Protein AF-A0AAP0KY18-F1 (afdb_monomer_lite)

Radius of gyration: 31.95 Å; chains: 1; bounding box: 74×39×94 Å

Organism: NCBI:txid152371

InterPro domains:
  IPR006941 Ribonuclease CAF1 [PF04857] (48-224)
  IPR012337 Ribonuclease H-like superfamily [SSF53098] (129-215)
  IPR036397 Ribonuclease H superfamily [G3DSA:3.30.420.10] (100-238)
  IPR051181 CAF1 family poly(A)-specific ribonucleases [PTHR15092] (5-224)

pLDDT: mean 80.51, std 17.42, range [32.41, 96.94]

Structure (mmCIF, N/CA/C/O backbone):
data_AF-A0AAP0KY18-F1
#
_entry.id   AF-A0AAP0KY18-F1
#
loop_
_atom_site.group_PDB
_atom_site.id
_atom_site.type_symbol
_atom_site.label_atom_id
_atom_site.label_alt_id
_atom_site.label_comp_id
_atom_site.label_asym_id
_atom_site.label_entity_id
_atom_site.label_seq_id
_atom_site.pdbx_PDB_ins_code
_atom_site.Cartn_x
_atom_site.Cartn_y
_atom_site.Cartn_z
_atom_site.occupancy
_atom_site.B_iso_or_equiv
_atom_site.auth_seq_id
_atom_site.auth_comp_id
_atom_site.auth_asym_id
_atom_site.auth_atom_id
_atom_site.pdbx_PDB_model_num
ATOM 1 N N . MET A 1 1 ? 10.036 -10.638 24.268 1.00 32.41 1 MET A N 1
ATOM 2 C CA . MET A 1 1 ? 10.308 -10.210 25.659 1.00 32.41 1 MET A CA 1
ATOM 3 C C . MET A 1 1 ? 8.986 -9.781 26.276 1.00 32.41 1 MET A C 1
ATOM 5 O O . MET A 1 1 ? 8.356 -8.887 25.734 1.00 32.41 1 MET A O 1
ATOM 9 N N . LYS A 1 2 ? 8.505 -10.468 27.322 1.00 35.72 2 LYS A N 1
ATOM 10 C CA . LYS A 1 2 ? 7.269 -10.093 28.030 1.00 35.72 2 LYS A CA 1
ATOM 11 C C . LYS A 1 2 ? 7.598 -8.934 28.971 1.00 35.72 2 LYS A C 1
ATOM 13 O O . LYS A 1 2 ? 8.170 -9.161 30.033 1.00 35.72 2 LYS A O 1
ATOM 18 N N . SER A 1 3 ? 7.292 -7.704 28.573 1.00 38.22 3 SER A N 1
ATOM 19 C CA . SER A 1 3 ? 7.359 -6.559 29.478 1.00 38.22 3 SER A CA 1
ATOM 20 C C . SER A 1 3 ? 6.183 -6.637 30.449 1.00 38.22 3 SER A C 1
ATOM 22 O O . SER A 1 3 ? 5.067 -6.235 30.137 1.00 38.22 3 SER A O 1
ATOM 24 N N . SER A 1 4 ? 6.437 -7.180 31.635 1.00 49.03 4 SER A N 1
ATOM 25 C CA . SER A 1 4 ? 5.602 -6.953 32.811 1.00 49.03 4 SER A CA 1
ATOM 26 C C . SER A 1 4 ? 5.752 -5.481 33.211 1.00 49.03 4 SER A C 1
ATOM 28 O O . SER A 1 4 ? 6.624 -5.150 34.015 1.00 49.03 4 SER A O 1
ATOM 30 N N . SER A 1 5 ? 4.966 -4.578 32.621 1.00 56.00 5 SER A N 1
ATOM 31 C CA . SER A 1 5 ? 4.903 -3.197 33.100 1.00 56.00 5 SER A CA 1
ATOM 32 C C . SER A 1 5 ? 3.977 -3.146 34.308 1.00 56.00 5 SER A C 1
ATOM 34 O O . SER A 1 5 ? 2.772 -3.358 34.182 1.00 56.00 5 SER A O 1
ATOM 36 N N . THR A 1 6 ? 4.528 -2.867 35.485 1.00 72.19 6 THR A N 1
ATOM 37 C CA . THR A 1 6 ? 3.732 -2.523 36.661 1.00 72.19 6 THR A CA 1
ATOM 38 C C . THR A 1 6 ? 2.899 -1.281 36.339 1.00 72.19 6 THR A C 1
ATOM 40 O O . THR A 1 6 ? 3.436 -0.217 36.020 1.00 72.19 6 THR A O 1
ATOM 43 N N . HIS A 1 7 ? 1.572 -1.429 36.357 1.00 76.88 7 HIS A N 1
ATOM 44 C CA . HIS A 1 7 ? 0.658 -0.307 36.169 1.00 76.88 7 HIS A CA 1
ATOM 45 C C . HIS A 1 7 ? 0.912 0.736 37.260 1.00 76.88 7 HIS A C 1
ATOM 47 O O . HIS A 1 7 ? 0.988 0.404 38.446 1.00 76.88 7 HIS A O 1
ATOM 53 N N . SER A 1 8 ? 1.053 2.000 36.860 1.00 87.19 8 SER A N 1
ATOM 54 C CA . SER A 1 8 ? 1.051 3.106 37.818 1.00 87.19 8 SER A CA 1
ATOM 55 C C . SER A 1 8 ? -0.315 3.180 38.507 1.00 87.19 8 SER A C 1
ATOM 57 O O . SER A 1 8 ? -1.324 2.779 37.931 1.00 87.19 8 SER A O 1
ATOM 59 N N . VAL A 1 9 ? -0.385 3.768 39.705 1.00 89.69 9 VAL A N 1
ATOM 60 C CA . VAL A 1 9 ? -1.671 4.082 40.357 1.00 89.69 9 VAL A CA 1
ATOM 61 C C . VAL A 1 9 ? -2.567 4.901 39.419 1.00 89.69 9 VAL A C 1
ATOM 63 O O . VAL A 1 9 ? -3.765 4.642 39.324 1.00 89.69 9 VAL A O 1
ATOM 66 N N . ALA A 1 10 ? -1.979 5.835 38.664 1.00 88.62 10 ALA A N 1
ATOM 67 C CA . ALA A 1 10 ? -2.698 6.629 37.670 1.00 88.62 10 ALA A CA 1
ATOM 68 C C . ALA A 1 10 ? -3.253 5.774 36.517 1.00 88.62 10 ALA A C 1
ATOM 70 O O . ALA A 1 10 ? -4.386 5.992 36.093 1.00 88.62 10 ALA A O 1
ATOM 71 N N . ASP A 1 11 ? -2.491 4.779 36.049 1.00 91.19 11 ASP A N 1
ATOM 72 C CA . ASP A 1 11 ? -2.931 3.864 34.988 1.00 91.19 11 ASP A CA 1
ATOM 73 C C . ASP A 1 11 ? -4.107 3.011 35.461 1.00 91.19 11 ASP A C 1
ATOM 75 O O . ASP A 1 11 ? -5.078 2.844 34.730 1.00 91.19 11 ASP A O 1
ATOM 79 N N . SER A 1 12 ? -4.039 2.502 36.694 1.00 91.06 12 SER A N 1
ATOM 80 C CA . SER A 1 12 ? -5.102 1.691 37.289 1.00 91.06 12 SER A CA 1
ATOM 81 C C . SER A 1 12 ? -6.399 2.487 37.429 1.00 91.06 12 SER A C 1
ATOM 83 O O . SER A 1 12 ? -7.447 2.022 36.989 1.00 91.06 12 SER A O 1
ATOM 85 N N . LEU A 1 13 ? -6.332 3.713 37.963 1.00 92.62 13 LEU A N 1
ATOM 86 C CA . LEU A 1 13 ? -7.503 4.588 38.097 1.00 92.62 13 LEU A CA 1
ATOM 87 C C . LEU A 1 13 ? -8.105 4.955 36.736 1.00 92.62 13 LEU A C 1
ATOM 89 O O . LEU A 1 13 ? -9.327 4.937 36.565 1.00 92.62 13 LEU A O 1
ATOM 93 N N . PHE A 1 14 ? -7.252 5.273 35.759 1.00 92.75 14 PHE A N 1
ATOM 94 C CA . PHE A 1 14 ? -7.679 5.5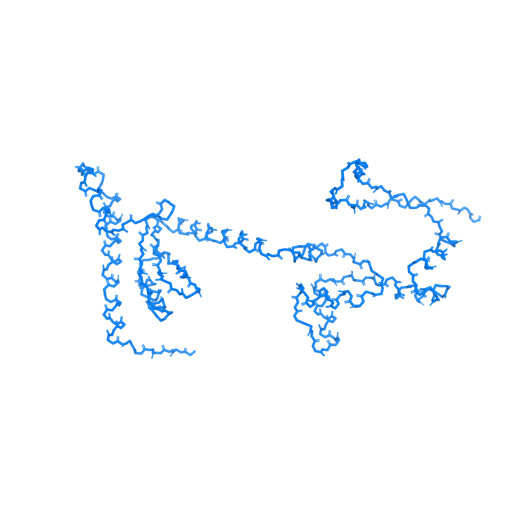41 34.391 1.00 92.75 14 PHE A CA 1
ATOM 95 C C . PHE A 1 14 ? -8.385 4.319 33.792 1.00 92.75 14 PHE A C 1
ATOM 97 O O . PHE A 1 14 ? -9.527 4.426 33.343 1.00 92.75 14 PHE A O 1
ATOM 104 N N . LEU A 1 15 ? -7.759 3.143 33.858 1.00 92.88 15 LEU A N 1
ATOM 105 C CA . LEU A 1 15 ? -8.314 1.901 33.333 1.00 92.88 15 LEU A CA 1
ATOM 106 C C . LEU A 1 15 ? -9.635 1.521 33.991 1.00 92.88 15 LEU A C 1
ATOM 108 O O . LEU A 1 15 ? -10.566 1.161 33.279 1.00 92.88 15 LEU A O 1
ATOM 112 N N . GLU A 1 16 ? -9.755 1.608 35.316 1.00 92.81 16 GLU A N 1
ATOM 113 C CA . GLU A 1 16 ? -11.010 1.294 36.007 1.00 92.81 16 GLU A CA 1
ATOM 114 C C . GLU A 1 16 ? -12.147 2.219 35.572 1.00 92.81 16 GLU A C 1
ATOM 116 O O . GLU A 1 16 ? -13.259 1.754 35.299 1.00 92.81 16 GLU A O 1
ATOM 121 N N . ARG A 1 17 ? -11.856 3.517 35.427 1.00 92.62 17 ARG A N 1
ATOM 122 C CA . ARG A 1 17 ? -12.825 4.504 34.946 1.00 92.62 17 ARG A CA 1
ATOM 123 C C . ARG A 1 17 ? -13.267 4.212 33.514 1.00 92.62 17 ARG A C 1
ATOM 125 O O . ARG A 1 17 ? -14.466 4.214 33.236 1.00 92.62 17 ARG A O 1
ATOM 132 N N . ILE A 1 18 ? -12.325 3.964 32.605 1.00 93.19 18 ILE A N 1
ATOM 133 C CA . ILE A 1 18 ? -12.653 3.672 31.204 1.00 93.19 18 ILE A CA 1
ATOM 134 C C . ILE A 1 18 ? -13.390 2.336 31.095 1.00 93.19 18 ILE A C 1
ATOM 136 O O . ILE A 1 18 ? -14.411 2.252 30.417 1.00 93.19 18 ILE A O 1
ATOM 140 N N . LYS A 1 19 ? -12.947 1.312 31.824 1.00 93.50 19 LYS A N 1
ATOM 141 C CA . LYS A 1 19 ? -13.578 -0.010 31.855 1.00 93.50 19 LYS A CA 1
ATOM 142 C C . LYS A 1 19 ? -15.033 0.060 32.319 1.00 93.50 19 LYS A C 1
ATOM 144 O O . LYS A 1 19 ? -15.886 -0.599 31.722 1.00 93.50 19 LYS A O 1
ATOM 149 N N . SER A 1 20 ? -15.339 0.844 33.359 1.00 92.25 20 SER A N 1
ATOM 150 C CA . SER A 1 20 ? -16.725 1.012 33.820 1.00 92.25 20 SER A CA 1
ATOM 151 C C . SER A 1 20 ? -17.573 1.760 32.788 1.00 92.25 20 SER A C 1
ATOM 153 O O . SER A 1 20 ? -18.687 1.333 32.485 1.00 92.25 20 SER A O 1
ATOM 155 N N . ARG A 1 21 ? -17.015 2.811 32.171 1.00 91.44 21 ARG A N 1
ATOM 156 C CA . ARG A 1 21 ? -17.679 3.592 31.121 1.00 91.44 21 ARG A CA 1
ATOM 157 C C . ARG A 1 21 ? -18.015 2.734 29.898 1.00 91.44 21 ARG A C 1
ATOM 159 O O . ARG A 1 21 ? -19.162 2.755 29.465 1.00 91.44 21 ARG A O 1
ATOM 166 N N . VAL A 1 22 ? -17.063 1.940 29.398 1.00 91.75 22 VAL A N 1
ATOM 167 C CA . VAL A 1 22 ? -17.267 1.028 28.253 1.00 91.75 22 VAL A CA 1
ATOM 168 C C . VAL A 1 22 ? -18.327 -0.025 28.573 1.00 91.75 22 VAL A C 1
ATOM 170 O O . VAL A 1 22 ? -19.220 -0.264 27.764 1.00 91.75 22 VAL A O 1
ATOM 173 N N . ARG A 1 23 ? -18.287 -0.624 29.771 1.00 91.31 23 ARG A N 1
ATOM 174 C CA . ARG A 1 23 ? -19.293 -1.610 30.196 1.00 91.31 23 ARG A CA 1
ATOM 175 C C . ARG A 1 23 ? -20.701 -1.015 30.227 1.00 91.31 23 ARG A C 1
ATOM 177 O O . ARG A 1 23 ? -21.626 -1.624 29.700 1.00 91.31 23 ARG A O 1
ATOM 184 N N . ASN A 1 24 ? -20.856 0.167 30.822 1.00 89.62 24 ASN A N 1
ATOM 185 C CA . ASN A 1 24 ? -22.152 0.836 30.923 1.00 89.62 24 ASN A CA 1
ATOM 186 C C . ASN A 1 24 ? -22.697 1.216 29.541 1.00 89.62 24 ASN A C 1
ATOM 188 O O . ASN A 1 24 ? -23.871 0.983 29.259 1.00 89.62 24 ASN A O 1
ATOM 192 N N . TRP A 1 25 ? -21.840 1.748 28.666 1.00 89.50 25 TRP A N 1
ATOM 193 C CA . TRP A 1 25 ? -22.198 2.075 27.287 1.00 89.50 25 TRP A CA 1
ATOM 194 C C . TRP A 1 25 ? -22.637 0.837 26.493 1.00 89.50 25 TRP A C 1
ATOM 196 O O . TRP A 1 25 ? -23.675 0.860 25.831 1.00 89.50 25 TRP A O 1
ATOM 206 N N . MET A 1 26 ? -21.898 -0.269 26.609 1.00 87.50 26 MET A N 1
ATOM 207 C CA . MET A 1 26 ? -22.223 -1.519 25.924 1.00 87.50 26 MET A CA 1
ATOM 208 C C . MET A 1 26 ? -23.569 -2.093 26.385 1.00 87.50 26 MET A C 1
ATOM 210 O O . MET A 1 26 ? -24.366 -2.505 25.544 1.00 87.50 26 MET A O 1
ATOM 214 N N . ASN A 1 27 ? -23.847 -2.093 27.693 1.00 86.12 27 ASN A N 1
ATOM 215 C CA . ASN A 1 27 ? -25.134 -2.556 28.224 1.00 86.12 27 ASN A CA 1
ATOM 216 C C . ASN A 1 27 ? -26.289 -1.717 27.666 1.00 86.12 27 ASN A C 1
ATOM 218 O O . ASN A 1 27 ? -27.234 -2.267 27.112 1.00 86.12 27 ASN A O 1
ATOM 222 N N . ALA A 1 28 ? -26.147 -0.390 27.667 1.00 83.44 28 ALA A N 1
ATOM 223 C CA . ALA A 1 28 ? -27.167 0.491 27.110 1.00 83.44 28 ALA A CA 1
ATOM 224 C C . ALA A 1 28 ? -27.390 0.301 25.596 1.00 83.44 28 ALA A C 1
ATOM 226 O O . ALA A 1 28 ? -28.493 0.524 25.093 1.00 83.44 28 ALA A O 1
ATOM 227 N N . CYS A 1 29 ? -26.364 -0.125 24.851 1.00 81.50 29 CYS A N 1
ATOM 228 C CA . CYS A 1 29 ? -26.511 -0.481 23.440 1.00 81.50 29 CYS A CA 1
ATOM 229 C C . CYS A 1 29 ? -27.239 -1.821 23.239 1.00 81.50 29 CYS A C 1
ATOM 231 O O . CYS A 1 29 ? -27.935 -1.975 22.235 1.00 81.50 29 CYS A O 1
ATOM 233 N N . LYS A 1 30 ? -27.100 -2.774 24.171 1.00 76.81 30 LYS A N 1
ATOM 234 C CA . LYS A 1 30 ? -27.780 -4.081 24.134 1.00 76.81 30 LYS A CA 1
ATOM 235 C C . LYS A 1 30 ? -29.246 -3.984 24.548 1.00 76.81 30 LYS A C 1
ATOM 237 O O . LYS A 1 30 ? -30.089 -4.525 23.841 1.00 76.81 30 LYS A O 1
ATOM 242 N N . ASP A 1 31 ? -29.561 -3.194 25.574 1.00 68.00 31 ASP A N 1
ATOM 243 C CA . ASP A 1 31 ? -30.942 -2.953 26.029 1.00 68.00 31 ASP A CA 1
ATOM 244 C C . ASP A 1 31 ? -31.835 -2.383 24.905 1.00 68.00 31 ASP A C 1
ATOM 246 O O . ASP A 1 31 ? -33.046 -2.599 24.859 1.00 68.00 31 ASP A O 1
ATOM 250 N N . LYS A 1 32 ? -31.222 -1.700 23.929 1.00 60.28 32 LYS A N 1
ATOM 251 C CA . LYS A 1 32 ? -31.876 -1.184 22.720 1.00 60.28 32 LYS A CA 1
ATOM 252 C C . LYS A 1 32 ? -32.372 -2.283 21.764 1.00 60.28 32 LYS A C 1
ATOM 254 O O . LYS A 1 32 ? -33.298 -2.013 21.008 1.00 60.28 32 LYS A O 1
ATOM 259 N N . LYS A 1 33 ? -31.756 -3.475 21.754 1.00 55.41 33 LYS A N 1
ATOM 260 C CA . LYS A 1 33 ? -32.185 -4.617 20.919 1.00 55.41 33 LYS A CA 1
ATOM 261 C C . LYS A 1 33 ? -33.375 -5.372 21.529 1.00 55.41 33 LYS A C 1
ATOM 263 O O . LYS A 1 33 ? -34.095 -6.025 20.787 1.00 55.41 33 LYS A O 1
ATOM 268 N N . GLU A 1 34 ? -33.582 -5.279 22.844 1.00 49.06 34 GLU A N 1
ATOM 269 C CA . GLU A 1 34 ? -34.637 -6.019 23.560 1.00 49.06 34 GLU A CA 1
ATOM 270 C C . GLU A 1 34 ? -35.873 -5.160 23.887 1.00 49.06 34 GLU A C 1
ATOM 272 O O . GLU A 1 34 ? -36.974 -5.687 24.027 1.00 49.06 34 GLU A O 1
ATOM 277 N N . SER A 1 35 ? -35.729 -3.831 23.962 1.00 50.16 35 SER A N 1
ATOM 278 C CA . SER A 1 35 ? -36.825 -2.898 24.258 1.00 50.16 35 SER A CA 1
ATOM 279 C C . SER A 1 35 ? -37.390 -2.235 22.991 1.00 50.16 35 SER A C 1
ATOM 281 O O . SER A 1 35 ? -37.168 -1.053 22.723 1.00 50.16 35 SER A O 1
ATOM 283 N N . GLU A 1 36 ? -38.196 -2.976 22.227 1.00 50.78 36 GLU A N 1
ATOM 284 C CA . GLU A 1 36 ? -39.207 -2.399 21.315 1.00 50.78 36 GLU A CA 1
ATOM 285 C C . GLU A 1 36 ? -40.497 -2.011 22.078 1.00 50.78 36 GLU A C 1
ATOM 287 O O . GLU A 1 36 ? -41.608 -2.078 21.558 1.00 50.78 36 GLU A O 1
ATOM 292 N N . GLY A 1 37 ? -40.372 -1.613 23.348 1.00 56.72 37 GLY A N 1
ATOM 293 C CA . GLY A 1 37 ? -41.474 -1.072 24.142 1.00 56.72 37 GLY A CA 1
ATOM 294 C C . GLY A 1 37 ? -41.702 0.427 23.888 1.00 56.72 37 GLY A C 1
ATOM 295 O O . GLY A 1 37 ? -40.824 1.109 23.341 1.00 56.72 37 GLY A O 1
ATOM 296 N N . PRO A 1 38 ? -42.854 0.983 24.317 1.00 51.16 38 PRO A N 1
ATOM 297 C CA . PRO A 1 38 ? -43.198 2.389 24.145 1.00 51.16 38 PRO A CA 1
ATOM 298 C C . PRO A 1 38 ? -42.424 3.250 25.155 1.00 51.16 38 PRO A C 1
ATOM 300 O O . PRO A 1 38 ? -42.992 3.823 26.079 1.00 51.16 38 PRO A O 1
ATOM 303 N N . GLU A 1 39 ? -41.101 3.323 25.019 1.00 58.12 39 GLU A N 1
ATOM 304 C CA . GLU A 1 39 ? -40.342 4.380 25.679 1.00 58.12 39 GLU A CA 1
ATOM 305 C C . GLU A 1 39 ? -40.600 5.709 24.970 1.00 58.12 39 GLU A C 1
ATOM 307 O O . GLU A 1 39 ? -40.442 5.820 23.751 1.00 58.12 39 GLU A O 1
ATOM 312 N N . ASP A 1 40 ? -40.948 6.723 25.760 1.00 65.25 40 ASP A N 1
ATOM 313 C CA . ASP A 1 40 ? -41.093 8.102 25.312 1.00 65.25 40 ASP A CA 1
ATOM 314 C C . ASP A 1 40 ? -39.823 8.559 24.564 1.00 65.25 40 ASP A C 1
ATOM 316 O O . ASP A 1 40 ? -38.697 8.482 25.077 1.00 65.25 40 ASP A O 1
ATOM 320 N N . GLY A 1 41 ? -39.988 9.005 23.315 1.00 68.25 41 GLY A N 1
ATOM 321 C CA . GLY A 1 41 ? -38.887 9.340 22.405 1.00 68.25 41 GLY A CA 1
ATOM 322 C C . GLY A 1 41 ? -37.937 10.411 22.959 1.00 68.25 41 GLY A C 1
ATOM 323 O O . GLY A 1 41 ? -36.755 10.442 22.593 1.00 68.25 41 GLY A O 1
ATOM 324 N N . LEU A 1 42 ? -38.419 11.237 23.894 1.00 73.25 42 LEU A N 1
ATOM 325 C CA . LEU A 1 42 ? -37.630 12.222 24.638 1.00 73.25 42 LEU A CA 1
ATOM 326 C C . LEU A 1 42 ? -36.664 11.568 25.631 1.00 73.25 42 LEU A C 1
ATOM 328 O O . LEU A 1 42 ? -35.474 11.885 25.628 1.00 73.25 42 LEU A O 1
ATOM 332 N N . VAL A 1 43 ? -37.137 10.607 26.429 1.00 69.50 43 VAL A N 1
ATOM 333 C CA . VAL A 1 43 ? -36.309 9.879 27.407 1.00 69.50 43 VAL A CA 1
ATOM 334 C C . VAL A 1 43 ? -35.212 9.096 26.691 1.00 69.50 43 VAL A C 1
ATOM 336 O O . VAL A 1 43 ? -34.059 9.092 27.128 1.00 69.50 43 VAL A O 1
ATOM 339 N N . ARG A 1 44 ? -35.539 8.502 25.539 1.00 66.50 44 ARG A N 1
ATOM 340 C CA . ARG A 1 44 ? -34.580 7.809 24.671 1.00 66.50 44 ARG A CA 1
ATOM 341 C C . ARG A 1 44 ? -33.510 8.751 24.113 1.00 66.50 44 ARG A C 1
ATOM 343 O O . ARG A 1 44 ? -32.332 8.397 24.087 1.00 66.50 44 ARG A O 1
ATOM 350 N N . SER A 1 45 ? -33.900 9.946 23.672 1.00 68.88 45 SER A N 1
ATOM 351 C CA . SER A 1 45 ? -32.967 10.945 23.132 1.00 68.88 45 SER A CA 1
ATOM 352 C C . SER A 1 45 ? -32.053 11.525 24.215 1.00 68.88 45 SER A C 1
ATOM 354 O O . SER A 1 45 ? -30.851 11.660 23.993 1.00 68.88 45 SER A O 1
ATOM 356 N N . LEU A 1 46 ? -32.584 11.767 25.417 1.00 70.38 46 LEU A N 1
ATOM 357 C CA . LEU A 1 46 ? -31.792 12.178 26.579 1.00 70.38 46 LEU A CA 1
ATOM 358 C C . LEU A 1 46 ? -30.806 11.087 27.006 1.00 70.38 46 LEU A C 1
ATOM 360 O O . LEU A 1 46 ? -29.638 11.387 27.234 1.00 70.38 46 LEU A O 1
ATOM 364 N N . ARG A 1 47 ? -31.226 9.814 27.038 1.00 65.56 47 ARG A N 1
ATOM 365 C CA . ARG A 1 47 ? -30.318 8.688 27.312 1.00 65.56 47 ARG A CA 1
ATOM 366 C C . ARG A 1 47 ? -29.179 8.617 26.294 1.00 65.56 47 ARG A C 1
ATOM 368 O O . ARG A 1 47 ? -28.036 8.451 26.703 1.00 65.56 47 ARG A O 1
ATOM 375 N N . LYS A 1 48 ? -29.459 8.806 24.998 1.00 64.44 48 LYS A N 1
ATOM 376 C CA . LYS A 1 48 ? -28.421 8.862 23.948 1.00 64.44 48 LYS A CA 1
ATOM 377 C C . LYS A 1 48 ? -27.401 9.976 24.189 1.00 64.44 48 LYS A C 1
ATOM 379 O O . LYS A 1 48 ? -26.206 9.722 24.082 1.00 64.44 48 LYS A O 1
ATOM 384 N N . LEU A 1 49 ? -27.875 11.174 24.538 1.00 67.62 49 LEU A N 1
ATOM 385 C CA . LEU A 1 49 ? -27.032 12.326 24.869 1.00 67.62 49 LEU A CA 1
ATOM 386 C C . LEU A 1 49 ? -26.166 12.067 26.109 1.00 67.62 49 LEU A C 1
ATOM 388 O O . LEU A 1 49 ? -24.967 12.318 26.082 1.00 67.62 49 LEU A O 1
ATOM 392 N N . ILE A 1 50 ? -26.755 11.520 27.175 1.00 63.72 50 ILE A N 1
ATOM 393 C CA . ILE A 1 50 ? -26.063 11.250 28.447 1.00 63.72 50 ILE A CA 1
ATOM 394 C C . ILE A 1 50 ? -25.023 10.132 28.297 1.00 63.72 50 ILE A C 1
ATOM 396 O O . ILE A 1 50 ? -23.945 10.203 28.883 1.00 63.72 50 ILE A O 1
ATOM 400 N N . LEU A 1 51 ? -25.333 9.100 27.511 1.00 61.62 51 LEU A N 1
ATOM 401 C CA . LEU A 1 51 ? -24.435 7.969 27.268 1.00 61.62 51 LEU A CA 1
ATOM 402 C C . LEU A 1 51 ? -23.362 8.269 26.215 1.00 61.62 51 LEU A C 1
ATOM 404 O O . LEU A 1 51 ? -22.469 7.444 26.028 1.00 61.62 51 LEU A O 1
ATOM 408 N N . GLY A 1 52 ? -23.448 9.417 25.533 1.00 60.94 52 GLY A N 1
ATOM 409 C CA . GLY A 1 52 ? -22.526 9.789 24.463 1.00 60.94 52 GLY A CA 1
ATOM 410 C C . GLY A 1 52 ? -22.494 8.747 23.347 1.00 60.94 52 GLY A C 1
ATOM 411 O O . GLY A 1 52 ? -21.416 8.413 22.864 1.00 60.94 52 GLY A O 1
ATOM 412 N N . VAL A 1 53 ? -23.656 8.175 22.996 1.00 65.88 53 VAL A N 1
ATOM 413 C CA . VAL A 1 53 ? -23.743 7.221 21.882 1.00 65.88 53 VAL A CA 1
ATOM 414 C C . VAL A 1 53 ? -23.603 8.011 20.591 1.00 65.88 53 VAL A C 1
ATOM 416 O O . VAL A 1 53 ? -24.578 8.537 20.051 1.00 65.88 53 VAL A O 1
ATOM 419 N N . GLU A 1 54 ? -22.369 8.104 20.128 1.00 75.88 54 GLU A N 1
ATOM 420 C CA . GLU A 1 54 ? -22.040 8.591 18.803 1.00 75.88 54 GLU A CA 1
ATOM 421 C C . GLU A 1 54 ? -22.258 7.469 17.782 1.00 75.88 54 GLU A C 1
ATOM 423 O O . GLU A 1 54 ? -22.447 6.299 18.132 1.00 75.88 54 GLU A O 1
ATOM 428 N N . LEU A 1 55 ? -22.295 7.828 16.501 1.00 83.00 55 LEU A N 1
ATOM 429 C CA . LEU A 1 55 ? -22.391 6.864 15.413 1.00 83.00 55 LEU A CA 1
ATOM 430 C C . LEU A 1 55 ? -21.145 6.961 14.542 1.00 83.00 55 LEU A C 1
ATOM 432 O O . LEU A 1 55 ? -20.733 8.050 14.144 1.00 83.00 55 LEU A O 1
ATOM 436 N N . TYR A 1 56 ? -20.567 5.807 14.226 1.00 85.31 56 TYR A N 1
ATOM 437 C CA . TYR A 1 56 ? -19.595 5.662 13.154 1.00 85.31 56 TYR A CA 1
ATOM 438 C C . TYR A 1 56 ? -20.294 4.989 11.975 1.00 85.31 56 TYR A C 1
ATOM 440 O O . TYR A 1 56 ? -20.580 3.789 12.008 1.00 85.31 56 TYR A O 1
ATOM 448 N N . GLY A 1 57 ? -20.674 5.791 10.979 1.00 86.12 57 GLY A N 1
ATOM 449 C CA . GLY A 1 57 ? -21.641 5.362 9.971 1.00 86.12 57 GLY A CA 1
ATOM 450 C C . GLY A 1 57 ? -22.984 5.035 10.633 1.00 86.12 57 GLY A C 1
ATOM 451 O O . GLY A 1 57 ? -23.624 5.908 11.216 1.00 86.12 57 GLY A O 1
ATOM 452 N N . SER A 1 58 ? -23.396 3.769 10.579 1.00 85.00 58 SER A N 1
ATOM 453 C CA . SER A 1 58 ? -24.608 3.253 11.235 1.00 85.00 58 SER A CA 1
ATOM 454 C C . SER A 1 58 ? -24.351 2.598 12.601 1.00 85.00 58 SER A C 1
ATOM 456 O O . SER A 1 58 ? -25.306 2.274 13.314 1.00 85.00 58 SER A O 1
ATOM 458 N N . ARG A 1 59 ? -23.082 2.396 12.980 1.00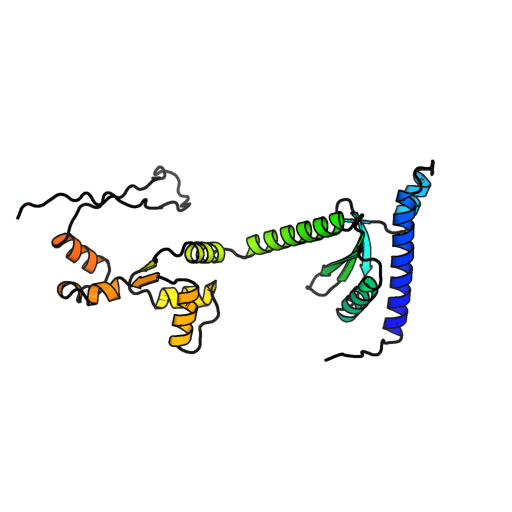 89.38 59 ARG A N 1
ATOM 459 C CA . ARG A 1 59 ? -22.685 1.593 14.145 1.00 89.38 59 ARG A CA 1
ATOM 460 C C . ARG A 1 59 ? -22.544 2.462 15.396 1.00 89.38 59 ARG A C 1
ATOM 462 O O . ARG A 1 59 ? -21.956 3.542 15.306 1.00 89.38 59 ARG A O 1
ATOM 469 N N . PRO A 1 60 ? -23.040 2.021 16.567 1.00 90.50 60 PRO A N 1
ATOM 470 C CA . PRO A 1 60 ? -22.798 2.722 17.822 1.00 90.50 60 PRO A CA 1
ATOM 471 C C . PRO A 1 60 ? -21.302 2.839 18.101 1.00 90.50 60 PRO A C 1
ATOM 473 O O . PRO A 1 60 ? -20.565 1.859 17.987 1.00 90.50 60 PRO A O 1
ATOM 476 N N . CYS A 1 61 ? -20.857 4.016 18.521 1.00 92.19 61 CYS A N 1
ATOM 477 C CA . CYS A 1 61 ? -19.492 4.222 18.969 1.00 92.19 61 CYS A CA 1
ATOM 478 C C . CYS A 1 61 ? -19.420 5.121 20.208 1.00 92.19 61 CYS A C 1
ATOM 480 O O . CYS A 1 61 ? -20.383 5.793 20.587 1.00 92.19 61 CYS A O 1
ATOM 482 N N . MET A 1 62 ? -18.266 5.087 20.866 1.00 91.88 62 MET A N 1
ATOM 483 C CA . MET A 1 62 ? -17.907 6.011 21.935 1.00 91.88 62 MET A CA 1
ATOM 484 C C . MET A 1 62 ? -16.456 6.455 21.784 1.00 91.88 62 MET A C 1
ATOM 486 O O . MET A 1 62 ? -15.610 5.690 21.323 1.00 91.88 62 MET A O 1
ATOM 490 N N . ILE A 1 63 ? -16.157 7.676 22.218 1.00 92.25 63 ILE A N 1
ATOM 491 C CA . ILE A 1 63 ? -14.796 8.217 22.227 1.00 92.25 63 ILE A CA 1
ATOM 492 C C . ILE A 1 63 ? -14.219 8.150 23.647 1.00 92.25 63 ILE A C 1
ATOM 494 O O . ILE A 1 63 ? -14.904 8.425 24.646 1.00 92.25 63 ILE A O 1
ATOM 498 N N . ILE A 1 64 ? -12.955 7.736 23.721 1.00 93.12 64 ILE A N 1
ATOM 499 C CA . ILE A 1 64 ? -12.114 7.715 24.916 1.00 93.12 64 ILE A CA 1
ATOM 500 C C . ILE A 1 64 ? -10.938 8.651 24.662 1.00 93.12 64 ILE A C 1
ATOM 502 O O . ILE A 1 64 ? -10.074 8.342 23.845 1.00 93.12 64 ILE A O 1
ATOM 506 N N . ASP A 1 65 ? -10.890 9.774 25.368 1.00 93.12 65 ASP A N 1
ATOM 507 C CA . ASP A 1 65 ? -9.747 10.683 25.296 1.00 93.12 65 ASP A CA 1
ATOM 508 C C . ASP A 1 65 ? -8.503 10.031 25.911 1.00 93.12 65 ASP A C 1
ATOM 510 O O . ASP A 1 65 ? -8.575 9.394 26.971 1.00 93.12 65 ASP A O 1
ATOM 514 N N . VAL A 1 66 ? -7.361 10.196 25.245 1.00 93.56 66 VAL A N 1
ATOM 515 C CA . VAL A 1 66 ? -6.059 9.691 25.695 1.00 93.56 66 VAL A CA 1
ATOM 516 C C . VAL A 1 66 ? -5.017 10.800 25.606 1.00 93.56 66 VAL A C 1
ATOM 518 O O . VAL A 1 66 ? -5.098 11.684 24.761 1.00 93.56 66 VAL A O 1
ATOM 521 N N . CYS A 1 67 ? -4.028 10.757 26.493 1.00 88.75 67 CYS A N 1
ATOM 522 C CA . CYS A 1 67 ? -2.987 11.780 26.580 1.00 88.75 67 CYS A CA 1
ATOM 523 C C . CYS A 1 67 ? -1.651 11.345 25.967 1.00 88.75 67 CYS A C 1
ATOM 525 O O . CYS A 1 67 ? -0.758 12.174 25.832 1.00 88.75 67 CYS A O 1
ATOM 527 N N . ASN A 1 68 ? -1.451 10.047 25.716 1.00 89.12 68 ASN A N 1
ATOM 528 C CA . ASN A 1 68 ? -0.205 9.504 25.173 1.00 89.12 68 ASN A CA 1
ATOM 529 C C . ASN A 1 68 ? -0.379 8.067 24.655 1.00 89.12 68 ASN A C 1
ATOM 531 O O . ASN A 1 68 ? -1.372 7.394 24.939 1.00 89.12 68 ASN A O 1
ATOM 535 N N . GLU A 1 69 ? 0.657 7.575 23.973 1.00 90.94 69 GLU A N 1
ATOM 536 C CA . GLU A 1 69 ? 0.737 6.213 23.428 1.00 90.94 69 GLU A CA 1
ATOM 537 C C . GLU A 1 69 ? 0.557 5.122 24.497 1.00 90.94 69 GLU A C 1
ATOM 539 O O . GLU A 1 69 ? -0.072 4.092 24.263 1.00 90.94 69 GLU A O 1
ATOM 544 N N . ARG A 1 70 ? 1.053 5.356 25.722 1.00 91.56 70 ARG A N 1
ATOM 545 C CA . ARG A 1 70 ? 0.884 4.403 26.830 1.00 91.56 70 ARG A CA 1
ATOM 546 C C . ARG A 1 70 ? -0.596 4.211 27.156 1.00 91.56 70 ARG A C 1
ATOM 548 O O . ARG A 1 70 ? -1.023 3.077 27.342 1.00 91.56 70 ARG A O 1
ATOM 555 N N . GLN A 1 71 ? -1.387 5.281 27.204 1.00 92.81 71 GLN A N 1
ATOM 556 C CA . GLN A 1 71 ? -2.827 5.177 27.440 1.00 92.81 71 GLN A CA 1
ATOM 557 C C . GLN A 1 71 ? -3.563 4.504 26.282 1.00 92.81 71 GLN A C 1
ATOM 559 O O . GLN A 1 71 ? -4.467 3.718 26.556 1.00 92.81 71 GLN A O 1
ATOM 564 N N . VAL A 1 72 ? -3.155 4.729 25.027 1.00 93.94 72 VAL A N 1
ATOM 565 C CA . VAL A 1 72 ? -3.683 3.971 23.877 1.00 93.94 72 VAL A CA 1
ATOM 566 C C . VAL A 1 72 ? -3.474 2.479 24.102 1.00 93.94 72 VAL A C 1
ATOM 568 O O . VAL A 1 72 ? -4.442 1.721 24.104 1.00 93.94 72 VAL A O 1
ATOM 571 N N . GLN A 1 73 ? -2.238 2.063 24.384 1.00 93.50 73 GLN A N 1
ATOM 572 C CA . GLN A 1 73 ? -1.913 0.652 24.577 1.00 93.50 73 GLN A CA 1
ATOM 573 C C . GLN A 1 73 ? -2.709 0.026 25.730 1.00 93.50 73 GLN A C 1
ATOM 575 O O . GLN A 1 73 ? -3.226 -1.083 25.596 1.00 93.50 73 GLN A O 1
ATOM 580 N N . LEU A 1 74 ? -2.853 0.749 26.846 1.00 93.50 74 LEU A N 1
ATOM 581 C CA . LEU A 1 74 ? -3.657 0.309 27.987 1.00 93.50 74 LEU A CA 1
ATOM 582 C C . LEU A 1 74 ? -5.135 0.141 27.609 1.00 93.50 74 LEU A C 1
ATOM 584 O O . LEU A 1 74 ? -5.757 -0.843 28.009 1.00 93.50 74 LEU A O 1
ATOM 588 N N . VAL A 1 75 ? -5.701 1.071 26.835 1.00 94.12 75 VAL A N 1
ATOM 589 C CA . VAL A 1 75 ? -7.087 0.980 26.357 1.00 94.12 75 VAL A CA 1
ATOM 590 C C . VAL A 1 75 ? -7.253 -0.208 25.414 1.00 94.12 75 VAL A C 1
ATOM 592 O O . VAL A 1 75 ? -8.176 -0.988 25.618 1.00 94.12 75 VAL A O 1
ATOM 595 N N . LEU A 1 76 ? -6.358 -0.403 24.443 1.00 93.25 76 LEU A N 1
ATOM 596 C CA . LEU A 1 76 ? -6.416 -1.532 23.507 1.00 93.25 76 LEU A CA 1
ATOM 597 C C . LEU A 1 76 ? -6.330 -2.883 24.234 1.00 93.25 76 LEU A C 1
ATOM 599 O O . LEU A 1 76 ? -7.131 -3.781 23.976 1.00 93.25 76 LEU A O 1
ATOM 603 N N . GLU A 1 77 ? -5.413 -3.016 25.197 1.00 92.50 77 GLU A N 1
ATOM 604 C CA . GLU A 1 77 ? -5.280 -4.231 26.012 1.00 92.50 77 GLU A CA 1
ATOM 605 C C . GLU A 1 77 ? -6.481 -4.450 26.945 1.00 92.50 77 GLU A C 1
ATOM 607 O O . GLU A 1 77 ? -6.838 -5.576 27.288 1.00 92.50 77 GLU A O 1
ATOM 612 N N . MET A 1 78 ? -7.114 -3.372 27.402 1.00 93.00 78 MET A N 1
ATOM 613 C CA . MET A 1 78 ? -8.322 -3.457 28.210 1.00 93.00 78 MET A CA 1
ATOM 614 C C . MET A 1 78 ? -9.522 -3.870 27.356 1.00 93.00 78 MET A C 1
ATOM 616 O O . MET A 1 78 ? -10.266 -4.750 27.780 1.00 93.00 78 MET A O 1
ATOM 620 N N . LEU A 1 79 ? -9.676 -3.300 26.159 1.00 92.19 79 LEU A N 1
ATOM 621 C CA . LEU A 1 79 ? -10.755 -3.611 25.218 1.00 92.19 79 LEU A CA 1
ATOM 622 C C . LEU A 1 79 ? -10.661 -5.037 24.675 1.00 92.19 79 LEU A C 1
ATOM 624 O O . LEU A 1 79 ? -11.694 -5.672 24.504 1.00 92.19 79 LEU A O 1
ATOM 628 N N . SER A 1 80 ? -9.459 -5.590 24.496 1.00 88.44 80 SER A N 1
ATOM 629 C CA . SER A 1 80 ? -9.301 -6.994 24.086 1.00 88.44 80 SER A CA 1
ATOM 630 C C . SER A 1 80 ? -9.826 -8.000 25.121 1.00 88.44 80 SER A C 1
ATOM 632 O O . SER A 1 80 ? -10.052 -9.161 24.793 1.00 88.44 80 SER A O 1
ATOM 634 N N . LYS A 1 81 ? -10.047 -7.566 26.373 1.00 88.25 81 LYS A N 1
ATOM 635 C CA . LYS A 1 81 ? -10.663 -8.369 27.445 1.00 88.25 81 LYS A CA 1
ATOM 636 C C . LYS A 1 81 ? -12.199 -8.284 27.445 1.00 88.25 81 LYS A C 1
ATOM 638 O O . LYS A 1 81 ? -12.830 -8.931 28.282 1.00 88.25 81 LYS A O 1
ATOM 643 N N . PHE A 1 82 ? -12.801 -7.457 26.586 1.00 82.75 82 PHE A N 1
ATOM 644 C CA . PHE A 1 82 ? -14.254 -7.373 26.386 1.00 82.75 82 PHE A CA 1
ATOM 645 C C . PHE A 1 82 ? -14.719 -8.385 25.327 1.00 82.75 82 PHE A C 1
ATOM 647 O O . PHE A 1 82 ? -13.957 -9.265 24.934 1.00 82.75 82 PHE A O 1
ATOM 654 N N . SER A 1 83 ? -15.992 -8.321 24.915 1.00 76.25 83 SER A N 1
ATOM 655 C CA . SER A 1 83 ? -16.479 -9.162 23.820 1.00 76.25 83 SER A CA 1
ATOM 656 C C . SER A 1 83 ? -15.754 -8.846 22.510 1.00 76.25 83 SER A C 1
ATOM 658 O O . SER A 1 83 ? -15.277 -7.730 22.298 1.00 76.25 83 SER A O 1
ATOM 660 N N . ASN A 1 84 ? -15.711 -9.835 21.614 1.00 78.19 84 ASN A N 1
ATOM 661 C CA . ASN A 1 84 ? -15.043 -9.728 20.314 1.00 78.19 84 ASN A CA 1
ATOM 662 C C . ASN A 1 84 ? -15.695 -8.708 19.365 1.00 78.19 84 ASN A C 1
ATOM 664 O O . ASN A 1 84 ? -15.117 -8.416 18.322 1.00 78.19 84 ASN A O 1
ATOM 668 N N . ASP A 1 85 ? -16.847 -8.153 19.740 1.00 86.94 85 ASP A N 1
ATOM 669 C CA . ASP A 1 85 ? -17.660 -7.239 18.934 1.00 86.94 85 ASP A CA 1
ATOM 670 C C . ASP A 1 85 ? -17.131 -5.791 18.930 1.00 86.94 85 ASP A C 1
ATOM 672 O O . ASP A 1 85 ? -17.706 -4.926 18.270 1.00 86.94 85 ASP A O 1
ATOM 676 N N . LEU A 1 86 ? -16.082 -5.485 19.701 1.00 91.12 86 LEU A N 1
ATOM 677 C CA . LEU A 1 86 ? -15.514 -4.138 19.784 1.00 91.12 86 LEU A CA 1
ATOM 678 C C . LEU A 1 86 ? -14.358 -3.955 18.803 1.00 91.12 86 LEU A C 1
ATOM 680 O O . LEU A 1 86 ? -13.386 -4.709 18.823 1.00 91.12 86 LEU A O 1
ATOM 684 N N . VAL A 1 87 ? -14.432 -2.885 18.015 1.00 92.88 87 VAL A N 1
ATOM 685 C CA . VAL A 1 87 ? -13.378 -2.471 17.085 1.00 92.88 87 VAL A CA 1
ATOM 686 C C . VAL A 1 87 ? -12.831 -1.110 17.527 1.00 92.88 87 VAL A C 1
ATOM 688 O O . VAL A 1 87 ? -13.529 -0.097 17.404 1.00 92.88 87 VAL A O 1
ATOM 691 N N . PRO A 1 88 ? -11.617 -1.059 18.106 1.00 93.88 88 PRO A N 1
ATOM 692 C CA . PRO A 1 88 ? -10.977 0.195 18.476 1.00 93.88 88 PRO A CA 1
ATOM 693 C C . PRO A 1 88 ? -10.297 0.859 17.271 1.00 93.88 88 PRO A C 1
ATOM 695 O O . PRO A 1 88 ? -9.549 0.218 16.542 1.00 93.88 88 PRO A O 1
ATOM 698 N N . LEU A 1 89 ? -10.502 2.165 17.117 1.00 93.19 89 LEU A N 1
ATOM 699 C CA . LEU A 1 89 ? -9.911 3.018 16.088 1.00 93.19 89 LEU A CA 1
ATOM 700 C C . LEU A 1 89 ? -9.155 4.164 16.763 1.00 93.19 89 LEU A C 1
ATOM 702 O O . LEU A 1 89 ? -9.740 4.930 17.533 1.00 93.19 89 LEU A O 1
ATOM 706 N N . VAL A 1 90 ? -7.858 4.294 16.491 1.00 92.62 90 VAL A N 1
ATOM 707 C CA . VAL A 1 90 ? -7.041 5.383 17.045 1.00 92.62 90 VAL A CA 1
ATOM 708 C C . VAL A 1 90 ? -7.274 6.652 16.230 1.00 92.62 90 VAL A C 1
ATOM 710 O O . VAL A 1 90 ? -7.172 6.645 15.007 1.00 92.62 90 VAL A O 1
ATOM 713 N N . ILE A 1 91 ? -7.591 7.751 16.913 1.00 90.44 91 ILE A N 1
ATOM 714 C CA . ILE A 1 91 ? -7.779 9.067 16.306 1.00 90.44 91 ILE A CA 1
ATOM 715 C C . ILE A 1 91 ? -6.505 9.889 16.547 1.00 90.44 91 ILE A C 1
ATOM 717 O O . ILE A 1 91 ? -6.217 10.233 17.703 1.00 90.44 91 ILE A O 1
ATOM 721 N N . PRO A 1 92 ? -5.743 10.227 15.491 1.00 88.56 92 PRO A N 1
ATOM 722 C CA . PRO A 1 92 ? -4.577 11.088 15.617 1.00 88.56 92 PRO A CA 1
ATOM 723 C C . PRO A 1 92 ? -4.997 12.545 15.854 1.00 88.56 92 PRO A C 1
ATOM 725 O O . PRO A 1 92 ? -5.967 13.040 15.277 1.00 88.56 92 PRO A O 1
ATOM 728 N N . GLY A 1 93 ? -4.247 13.240 16.702 1.00 85.88 93 GLY A N 1
ATOM 729 C CA . GLY A 1 93 ? -4.389 14.666 16.966 1.00 85.88 93 GLY A CA 1
ATOM 730 C C . GLY A 1 93 ? -3.637 15.544 15.970 1.00 85.88 93 GLY A C 1
ATOM 731 O O . GLY A 1 93 ? -2.967 15.076 15.044 1.00 85.88 93 GLY A O 1
ATOM 732 N N . LYS A 1 94 ? -3.713 16.862 16.191 1.00 79.50 94 LYS A N 1
ATOM 733 C CA . LYS A 1 94 ? -2.974 17.877 15.421 1.00 79.50 94 LYS A CA 1
ATOM 734 C C . LYS A 1 94 ? -1.470 17.753 15.706 1.00 79.50 94 LYS A C 1
ATOM 736 O O . LYS A 1 94 ? -0.950 18.439 16.575 1.00 79.50 94 LYS A O 1
ATOM 741 N N . GLY A 1 95 ? -0.795 16.849 15.002 1.00 78.25 95 GLY A N 1
ATOM 742 C CA . GLY A 1 95 ? 0.625 16.535 15.207 1.00 78.25 95 GLY A CA 1
ATOM 743 C C . GLY A 1 95 ? 0.975 15.051 15.091 1.00 78.25 95 GLY A C 1
ATOM 744 O O . GLY A 1 95 ? 2.144 14.707 15.203 1.00 78.25 95 GLY A O 1
ATOM 745 N N . GLY A 1 96 ? -0.008 14.172 14.864 1.00 79.00 96 GLY A N 1
ATOM 746 C CA . GLY A 1 96 ? 0.216 12.729 14.725 1.00 79.00 96 GLY A CA 1
ATOM 747 C C . GLY A 1 96 ? 0.275 11.969 16.052 1.00 79.00 96 GLY A C 1
ATOM 748 O O . GLY A 1 96 ? 0.173 10.748 16.046 1.00 79.00 96 GLY A O 1
ATOM 749 N N . GLU A 1 97 ? 0.367 12.667 17.186 1.00 86.00 97 GLU A N 1
ATOM 750 C CA . GLU A 1 97 ? 0.193 12.054 18.505 1.00 86.00 97 GLU A CA 1
ATOM 751 C C . GLU A 1 97 ? -1.255 11.577 18.695 1.00 86.00 97 GLU A C 1
ATOM 753 O O . GLU A 1 97 ? -2.184 12.248 18.233 1.00 86.00 97 GLU A O 1
ATOM 758 N N . PRO A 1 98 ? -1.487 10.441 19.372 1.00 85.31 98 PRO A N 1
ATOM 759 C CA . PRO A 1 98 ? -2.836 9.942 19.601 1.00 85.31 98 PRO A CA 1
ATOM 760 C C . PRO A 1 98 ? -3.624 10.899 20.499 1.00 85.31 98 PRO A C 1
ATOM 762 O O . PRO A 1 98 ? -3.203 11.218 21.609 1.00 85.31 98 PRO A O 1
ATOM 765 N N . GLN A 1 99 ? -4.793 11.327 20.024 1.00 91.69 99 GLN A N 1
ATOM 766 C CA . GLN A 1 99 ? -5.687 12.220 20.763 1.00 91.69 99 GLN A CA 1
ATOM 767 C C . GLN A 1 99 ? -6.810 11.449 21.462 1.00 91.69 99 GLN A C 1
ATOM 769 O O . GLN A 1 99 ? -7.213 11.786 22.575 1.00 91.69 99 GLN A O 1
ATOM 774 N N . ALA A 1 100 ? -7.344 10.420 20.806 1.00 93.62 100 ALA A N 1
ATOM 775 C CA . ALA A 1 100 ? -8.439 9.627 21.344 1.00 93.62 100 ALA A CA 1
ATOM 776 C C . ALA A 1 100 ? -8.464 8.216 20.747 1.00 93.62 100 ALA A C 1
ATOM 778 O O . ALA A 1 100 ? -7.887 7.955 19.694 1.00 93.62 100 ALA A O 1
ATOM 779 N N . VAL A 1 101 ? -9.187 7.311 21.400 1.00 94.38 101 VAL A N 1
ATOM 780 C CA . VAL A 1 101 ? -9.560 5.997 20.869 1.00 94.38 101 VAL A CA 1
ATOM 781 C C . VAL A 1 101 ? -11.074 5.968 20.707 1.00 94.38 101 VAL A C 1
ATOM 783 O O . VAL A 1 101 ? -11.820 6.106 21.678 1.00 94.38 101 VAL A O 1
ATOM 786 N N . ARG A 1 102 ? -11.545 5.782 19.476 1.00 93.88 102 ARG A N 1
ATOM 787 C CA . ARG A 1 102 ? -12.951 5.518 19.176 1.00 93.88 102 ARG A CA 1
ATOM 788 C C . ARG A 1 102 ? -13.202 4.024 19.270 1.00 93.88 102 ARG A C 1
ATOM 790 O O . ARG A 1 102 ? -12.549 3.243 18.598 1.00 93.88 102 ARG A O 1
ATOM 797 N N . VAL A 1 103 ? -14.175 3.627 20.071 1.00 93.88 103 VAL A N 1
ATOM 798 C CA . VAL A 1 103 ? -14.605 2.235 20.201 1.00 93.88 103 VAL A CA 1
ATOM 799 C C . VAL A 1 103 ? -15.909 2.077 19.441 1.00 93.88 103 VAL A C 1
ATOM 801 O O . VAL A 1 103 ? -16.896 2.719 19.797 1.00 93.88 103 VAL A O 1
ATOM 804 N N . VAL A 1 104 ? -15.912 1.256 18.395 1.00 93.56 104 VAL A N 1
ATOM 805 C CA . VAL A 1 104 ? -17.099 0.945 17.591 1.00 93.56 104 VAL A CA 1
ATOM 806 C C . VAL A 1 104 ? -17.641 -0.416 18.018 1.00 93.56 104 VAL A C 1
ATOM 808 O O . VAL A 1 104 ? -16.875 -1.362 18.177 1.00 93.56 104 VAL A O 1
ATOM 811 N N . LEU A 1 105 ? -18.954 -0.512 18.226 1.00 92.00 105 LEU A N 1
ATOM 812 C CA . LEU A 1 105 ? -19.635 -1.768 18.535 1.00 92.00 105 LEU A CA 1
ATOM 813 C C . LEU A 1 105 ? -20.227 -2.359 17.256 1.00 92.00 105 LEU A C 1
ATOM 815 O O . LEU A 1 105 ? -21.164 -1.794 16.687 1.00 92.00 105 LEU A O 1
ATOM 819 N N . ALA A 1 106 ? -19.702 -3.509 16.846 1.00 92.62 106 ALA A N 1
ATOM 820 C CA . ALA A 1 106 ? -20.285 -4.325 15.797 1.00 92.62 106 ALA A CA 1
ATOM 821 C C . ALA A 1 106 ? -21.530 -5.060 16.312 1.00 92.62 106 ALA A C 1
ATOM 823 O O . ALA A 1 106 ? -21.648 -5.428 17.483 1.00 92.62 106 ALA A O 1
ATOM 824 N N . SER A 1 107 ? -22.497 -5.252 15.424 1.00 88.56 107 SER A N 1
ATOM 825 C CA . SER A 1 107 ? -23.766 -5.905 15.747 1.00 88.56 107 SER A CA 1
ATOM 826 C C . SER A 1 107 ? -23.702 -7.435 15.701 1.00 88.56 107 SER A C 1
ATOM 828 O O . SER A 1 107 ? -24.536 -8.069 16.362 1.00 88.56 107 SER A O 1
ATOM 830 N N . SER A 1 108 ? -22.736 -7.982 14.956 1.00 90.12 108 SER A N 1
ATOM 831 C CA . SER A 1 108 ? -22.369 -9.396 14.827 1.00 90.12 108 SER A CA 1
ATOM 832 C C . SER A 1 108 ? -20.918 -9.531 14.333 1.00 90.12 108 SER A C 1
ATOM 834 O O . SER A 1 108 ? -20.285 -8.536 13.969 1.00 90.12 108 SER A O 1
ATOM 836 N N . GLU A 1 109 ? -20.400 -10.760 14.272 1.00 90.81 109 GLU A N 1
ATOM 837 C CA . GLU A 1 109 ? -19.074 -11.044 13.704 1.00 90.81 109 GLU A CA 1
ATOM 838 C C . GLU A 1 109 ? -19.014 -10.713 12.199 1.00 90.81 109 GLU A C 1
ATOM 840 O O . GLU A 1 109 ? -18.012 -10.209 11.699 1.00 90.81 109 GLU A O 1
ATOM 845 N N . GLU A 1 110 ? -20.100 -10.929 11.452 1.00 92.00 110 GLU A N 1
ATOM 846 C CA . GLU A 1 110 ? -20.188 -10.554 10.035 1.00 92.00 110 GLU A CA 1
ATOM 847 C C . GLU A 1 110 ? -20.106 -9.036 9.844 1.00 92.00 110 GLU A C 1
ATOM 849 O O . GLU A 1 110 ? -19.415 -8.567 8.939 1.00 92.00 110 GLU A O 1
ATOM 854 N N . ASP A 1 111 ? -20.777 -8.269 10.707 1.00 93.00 111 ASP A N 1
ATOM 855 C CA . ASP A 1 111 ? -20.733 -6.804 10.695 1.00 93.00 111 ASP A CA 1
ATOM 856 C C . ASP A 1 111 ? -19.348 -6.271 11.088 1.00 93.00 111 ASP A C 1
ATOM 858 O O . ASP A 1 111 ? -18.868 -5.299 10.508 1.00 93.00 111 ASP A O 1
ATOM 862 N N . LYS A 1 112 ? -18.659 -6.945 12.013 1.00 91.88 112 LYS A N 1
ATOM 863 C CA . LYS A 1 112 ? -17.264 -6.641 12.345 1.00 91.88 112 LYS A CA 1
ATOM 864 C C . LYS A 1 112 ? -16.342 -6.856 11.145 1.00 91.88 112 LYS A C 1
ATOM 866 O O . LYS A 1 112 ? -15.602 -5.950 10.776 1.00 91.88 112 LYS A O 1
ATOM 871 N N . ASN A 1 113 ? -16.438 -8.017 10.498 1.00 93.31 113 ASN A N 1
ATOM 872 C CA . ASN A 1 113 ? -15.667 -8.325 9.291 1.00 93.31 113 ASN A CA 1
ATOM 873 C C . ASN A 1 113 ? -15.981 -7.359 8.138 1.00 93.31 113 ASN A C 1
ATOM 875 O O . ASN A 1 113 ? -15.157 -7.159 7.247 1.00 93.31 113 ASN A O 1
ATOM 879 N N . LEU A 1 114 ? -17.199 -6.815 8.090 1.00 94.69 114 LEU A N 1
ATOM 880 C CA . LEU A 1 114 ? -17.566 -5.768 7.141 1.00 94.69 114 LEU A CA 1
ATOM 881 C C . LEU A 1 114 ? -16.892 -4.437 7.501 1.00 94.69 114 LEU A C 1
ATOM 883 O O . LEU A 1 114 ? -16.287 -3.829 6.629 1.00 94.69 114 LEU A O 1
ATOM 887 N N . LEU A 1 115 ? -16.931 -4.023 8.770 1.00 94.50 115 LEU A N 1
ATOM 888 C CA . LEU A 1 115 ? -16.262 -2.809 9.245 1.00 94.50 115 LEU A CA 1
ATOM 889 C C . LEU A 1 115 ? -14.745 -2.848 8.999 1.00 94.50 115 LEU A C 1
ATOM 891 O O . LEU A 1 115 ? -14.177 -1.861 8.550 1.00 94.50 115 LEU A O 1
ATOM 895 N N . GLU A 1 116 ? -14.087 -3.977 9.260 1.00 92.62 116 GLU A N 1
ATOM 896 C CA . GLU A 1 116 ? -12.650 -4.136 8.993 1.00 92.62 116 GLU A CA 1
ATOM 897 C C . GLU A 1 116 ? -12.325 -3.995 7.497 1.00 92.62 116 GLU A C 1
ATOM 899 O O . GLU A 1 116 ? -11.331 -3.366 7.144 1.00 92.62 116 GLU A O 1
ATOM 904 N N . ARG A 1 117 ? -13.196 -4.499 6.611 1.00 94.44 117 ARG A N 1
ATOM 905 C CA . ARG A 1 117 ? -13.069 -4.296 5.158 1.00 94.44 117 ARG A CA 1
ATOM 906 C C . ARG A 1 117 ? -13.276 -2.839 4.755 1.00 94.44 117 ARG A C 1
ATOM 908 O O . ARG A 1 117 ? -12.461 -2.319 4.009 1.00 94.44 117 ARG A O 1
ATOM 915 N N . GLU A 1 118 ? -14.301 -2.172 5.286 1.00 94.69 118 GLU A N 1
ATOM 916 C CA . GLU A 1 118 ? -14.540 -0.741 5.036 1.00 94.69 118 GLU A CA 1
ATOM 917 C C . GLU A 1 118 ? -13.325 0.113 5.445 1.00 94.69 118 GLU A C 1
ATOM 919 O O . GLU A 1 118 ? -12.945 1.039 4.732 1.00 94.69 118 GLU A O 1
ATOM 924 N N . LEU A 1 119 ? -12.695 -0.203 6.581 1.00 92.81 119 LEU A N 1
ATOM 925 C CA . LEU A 1 119 ? -11.489 0.486 7.047 1.00 92.81 119 LEU A CA 1
ATOM 926 C C . LEU A 1 119 ? -10.294 0.224 6.127 1.00 92.81 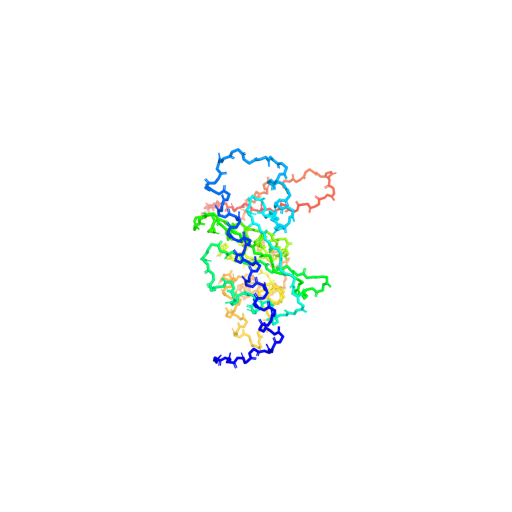119 LEU A C 1
ATOM 928 O O . LEU A 1 119 ? -9.590 1.171 5.780 1.00 92.81 119 LEU A O 1
ATOM 932 N N . GLN A 1 120 ? -10.100 -1.026 5.696 1.00 93.94 120 GLN A N 1
ATOM 933 C CA . GLN A 1 120 ? -9.048 -1.375 4.743 1.00 93.94 120 GLN A CA 1
ATOM 934 C C . GLN A 1 120 ? -9.247 -0.672 3.397 1.00 93.94 120 GLN A C 1
ATOM 936 O O . GLN A 1 120 ? -8.284 -0.170 2.831 1.00 93.94 120 GLN A O 1
ATOM 941 N N . ASP A 1 121 ? -10.483 -0.589 2.903 1.00 94.31 121 ASP A N 1
ATOM 942 C CA . ASP A 1 121 ? -10.797 0.096 1.648 1.00 94.31 121 ASP A CA 1
ATOM 943 C C . ASP A 1 121 ? -10.451 1.591 1.735 1.00 94.31 121 ASP A C 1
ATOM 945 O O . ASP A 1 121 ? -9.850 2.142 0.813 1.00 94.31 121 ASP A O 1
ATOM 949 N N . VAL A 1 122 ? -10.760 2.244 2.863 1.00 91.06 122 VAL A N 1
ATOM 950 C CA . VAL A 1 122 ? -10.382 3.646 3.107 1.00 91.06 122 VAL A CA 1
ATOM 951 C C . VAL A 1 122 ? -8.861 3.810 3.161 1.00 91.06 122 VAL A C 1
ATOM 953 O O . VAL A 1 122 ? -8.326 4.732 2.544 1.00 91.06 122 VAL A O 1
ATOM 956 N N . GLU A 1 123 ? -8.148 2.930 3.867 1.00 90.62 123 GLU A N 1
ATOM 957 C CA . GLU A 1 123 ? -6.680 2.955 3.898 1.00 90.62 123 GLU A CA 1
ATOM 958 C C . GLU A 1 123 ? -6.081 2.757 2.501 1.00 90.62 123 GLU A C 1
ATOM 960 O O . GLU A 1 123 ? -5.194 3.509 2.097 1.00 90.62 123 GLU A O 1
ATOM 965 N N . ASP A 1 124 ? -6.596 1.800 1.732 1.00 90.56 124 ASP A N 1
ATOM 966 C CA . ASP A 1 124 ? -6.157 1.517 0.369 1.00 90.56 124 ASP A CA 1
ATOM 967 C C . ASP A 1 124 ? -6.420 2.704 -0.569 1.00 90.56 124 ASP A C 1
ATOM 969 O O . ASP A 1 124 ? -5.586 3.015 -1.425 1.00 90.56 124 ASP A O 1
ATOM 973 N N . GLU A 1 125 ? -7.551 3.397 -0.418 1.00 91.38 125 GLU A N 1
ATOM 974 C CA . GLU A 1 125 ? -7.848 4.626 -1.155 1.00 91.38 125 GLU A CA 1
ATOM 975 C C . GLU A 1 125 ? -6.863 5.751 -0.822 1.00 91.38 125 GLU A C 1
ATOM 977 O O . GLU A 1 125 ? -6.361 6.416 -1.734 1.00 91.38 125 GLU A O 1
ATOM 982 N N . GLU A 1 126 ? -6.538 5.956 0.454 1.00 89.56 126 GLU A N 1
ATOM 983 C CA . GLU A 1 126 ? -5.534 6.942 0.865 1.00 89.56 126 GLU A CA 1
ATOM 984 C C . GLU A 1 126 ? -4.132 6.566 0.365 1.00 89.56 126 GLU A C 1
ATOM 986 O O . GLU A 1 126 ? -3.411 7.417 -0.164 1.00 89.56 126 GLU A O 1
ATOM 991 N N . ILE A 1 127 ? -3.763 5.282 0.428 1.00 89.00 127 ILE A N 1
ATOM 992 C CA . ILE A 1 127 ? -2.505 4.766 -0.127 1.00 89.00 127 ILE A CA 1
ATOM 993 C C . ILE A 1 127 ? -2.435 5.038 -1.633 1.00 89.00 127 ILE A C 1
ATOM 995 O O . ILE A 1 127 ? -1.409 5.518 -2.120 1.00 89.00 127 ILE A O 1
ATOM 999 N N . ARG A 1 128 ? -3.513 4.784 -2.384 1.00 88.44 128 ARG A N 1
ATOM 1000 C CA . ARG A 1 128 ? -3.577 5.073 -3.829 1.00 88.44 128 ARG A CA 1
ATOM 1001 C C . ARG A 1 128 ? -3.372 6.558 -4.122 1.00 88.44 128 ARG A C 1
ATOM 1003 O O . ARG A 1 128 ? -2.596 6.894 -5.014 1.00 88.44 128 ARG A O 1
ATOM 1010 N N . LYS A 1 129 ? -3.974 7.456 -3.333 1.00 88.75 129 LYS A N 1
ATOM 1011 C CA . LYS A 1 129 ? -3.800 8.914 -3.497 1.00 88.75 129 LYS A CA 1
ATOM 1012 C C . LYS A 1 129 ? -2.339 9.356 -3.365 1.00 88.75 129 LYS A C 1
ATOM 1014 O O . LYS A 1 129 ? -1.937 10.302 -4.039 1.00 88.75 129 LYS A O 1
ATOM 1019 N N . VAL A 1 130 ? -1.539 8.681 -2.534 1.00 89.81 130 VAL A N 1
ATOM 1020 C CA . VAL A 1 130 ? -0.129 9.050 -2.295 1.00 89.81 130 VAL A CA 1
ATOM 1021 C C . VAL A 1 130 ? 0.886 8.244 -3.113 1.00 89.81 130 VAL A C 1
ATOM 1023 O O . VAL A 1 130 ? 2.042 8.654 -3.218 1.00 89.81 130 VAL A O 1
ATOM 1026 N N . ARG A 1 131 ? 0.490 7.115 -3.714 1.00 88.75 131 ARG A N 1
ATOM 1027 C CA . ARG A 1 131 ? 1.398 6.211 -4.447 1.00 88.75 131 ARG A CA 1
ATOM 1028 C C . ARG A 1 131 ? 1.994 6.859 -5.700 1.00 88.75 131 ARG A C 1
ATOM 1030 O O . ARG A 1 131 ? 3.167 6.638 -6.014 1.00 88.75 131 ARG A O 1
ATOM 1037 N N . GLY A 1 132 ? 1.217 7.688 -6.397 1.00 90.81 132 GLY A N 1
ATOM 1038 C CA . GLY A 1 132 ? 1.680 8.483 -7.536 1.00 90.81 132 GLY A CA 1
ATOM 1039 C C . GLY A 1 132 ? 2.316 7.638 -8.648 1.00 90.81 132 GLY A C 1
ATOM 1040 O O . GLY A 1 132 ? 1.834 6.562 -8.993 1.00 90.81 132 GLY A O 1
ATOM 1041 N N . PHE A 1 133 ? 3.444 8.096 -9.207 1.00 92.62 133 PHE A N 1
ATOM 1042 C CA . PHE A 1 133 ? 4.095 7.435 -10.353 1.00 92.62 133 PHE A CA 1
ATOM 1043 C C . PHE A 1 133 ? 4.569 5.998 -10.070 1.00 92.62 133 PHE A C 1
ATOM 1045 O O . PHE A 1 133 ? 4.810 5.226 -11.000 1.00 92.62 133 PHE A O 1
ATOM 1052 N N . ARG A 1 134 ? 4.671 5.598 -8.796 1.00 93.69 134 ARG A N 1
ATOM 1053 C CA . ARG A 1 134 ? 4.993 4.215 -8.435 1.00 93.69 134 ARG A CA 1
ATOM 1054 C C . ARG A 1 134 ? 3.983 3.220 -9.017 1.00 93.69 134 ARG A C 1
ATOM 1056 O O . ARG A 1 134 ? 4.385 2.117 -9.372 1.00 93.69 134 ARG A O 1
ATOM 1063 N N . GLU A 1 135 ? 2.722 3.613 -9.194 1.00 92.94 135 GLU A N 1
ATOM 1064 C CA . GLU A 1 135 ? 1.705 2.765 -9.831 1.00 92.94 135 GLU A CA 1
ATOM 1065 C C . GLU A 1 135 ? 2.094 2.350 -11.251 1.00 92.94 135 GLU A C 1
ATOM 1067 O O . GLU A 1 135 ? 1.917 1.194 -11.632 1.00 92.94 135 GLU A O 1
ATOM 1072 N N . VAL A 1 136 ? 2.708 3.258 -12.014 1.00 93.81 136 VAL A N 1
ATOM 1073 C CA . VAL A 1 136 ? 3.195 2.972 -13.370 1.00 93.81 136 VAL A CA 1
ATOM 1074 C C . VAL A 1 136 ? 4.342 1.964 -13.324 1.00 93.81 136 VAL A C 1
ATOM 1076 O O . VAL A 1 136 ? 4.364 1.016 -14.106 1.00 93.81 136 VAL A O 1
ATOM 1079 N N . ILE A 1 137 ? 5.276 2.126 -12.383 1.00 95.25 137 ILE A N 1
ATOM 1080 C CA . ILE A 1 137 ? 6.387 1.185 -12.183 1.00 95.25 137 ILE A CA 1
ATOM 1081 C C . ILE A 1 137 ? 5.871 -0.210 -11.824 1.00 95.25 137 ILE A C 1
ATOM 1083 O O . ILE A 1 137 ? 6.335 -1.200 -12.391 1.00 95.25 137 ILE A O 1
ATOM 1087 N N . ASP A 1 138 ? 4.884 -0.293 -10.935 1.00 94.25 138 ASP A N 1
ATOM 1088 C CA . ASP A 1 138 ? 4.282 -1.564 -10.539 1.00 94.25 138 ASP A CA 1
ATOM 1089 C C . ASP A 1 138 ? 3.487 -2.203 -11.686 1.00 94.25 138 ASP A C 1
ATOM 1091 O O . ASP A 1 138 ? 3.531 -3.423 -11.846 1.00 94.25 138 ASP A O 1
ATOM 1095 N N . ALA A 1 139 ? 2.826 -1.410 -12.535 1.00 94.31 139 ALA A N 1
ATOM 1096 C CA . ALA A 1 139 ? 2.163 -1.901 -13.742 1.00 94.31 139 ALA A CA 1
ATOM 1097 C C . ALA A 1 139 ? 3.168 -2.450 -14.772 1.00 94.31 139 ALA A C 1
ATOM 1099 O O . ALA A 1 139 ? 2.958 -3.532 -15.325 1.00 94.31 139 ALA A O 1
ATOM 1100 N N . ILE A 1 140 ? 4.288 -1.750 -14.996 1.00 94.31 140 ILE A N 1
ATOM 1101 C CA . ILE A 1 140 ? 5.378 -2.219 -15.868 1.00 94.31 140 ILE A CA 1
ATOM 1102 C C . ILE A 1 140 ? 5.950 -3.530 -15.323 1.00 94.31 140 ILE A C 1
ATOM 1104 O O . ILE A 1 140 ? 6.045 -4.503 -16.072 1.00 94.31 140 ILE A O 1
ATOM 1108 N N . SER A 1 141 ? 6.267 -3.572 -14.027 1.00 95.38 141 SER A N 1
ATOM 1109 C CA . SER A 1 141 ? 6.744 -4.772 -13.333 1.00 95.38 141 SER A CA 1
ATOM 1110 C C . SER A 1 141 ? 5.761 -5.932 -13.506 1.00 95.38 141 SER A C 1
ATOM 1112 O O . SER A 1 141 ? 6.115 -6.971 -14.056 1.00 95.38 141 SER A O 1
ATOM 1114 N N . SER A 1 142 ? 4.485 -5.735 -13.170 1.00 95.56 142 SER A N 1
ATOM 1115 C CA . SER A 1 142 ? 3.446 -6.775 -13.240 1.00 95.56 142 SER A CA 1
ATOM 1116 C C . SER A 1 142 ? 3.190 -7.286 -14.657 1.00 95.56 142 SER A C 1
ATOM 1118 O O . SER A 1 142 ? 2.781 -8.431 -14.832 1.00 95.56 142 SER A O 1
ATOM 1120 N N . SER A 1 143 ? 3.451 -6.469 -15.683 1.00 94.56 143 SER A N 1
ATOM 1121 C CA . SER A 1 143 ? 3.301 -6.896 -17.076 1.00 94.56 143 SER A CA 1
ATOM 1122 C C . SER A 1 143 ? 4.273 -8.011 -17.467 1.00 94.56 143 SER A C 1
ATOM 1124 O O . SER A 1 143 ? 3.990 -8.746 -18.411 1.00 94.56 143 SER A O 1
ATOM 1126 N N . GLN A 1 144 ? 5.425 -8.103 -16.782 1.00 91.44 144 GLN A N 1
ATOM 1127 C CA . GLN A 1 144 ? 6.527 -9.026 -17.085 1.00 91.44 144 GLN A CA 1
ATOM 1128 C C . GLN A 1 144 ? 6.998 -8.953 -18.555 1.00 91.44 144 GLN A C 1
ATOM 1130 O O . GLN A 1 144 ? 7.667 -9.857 -19.057 1.00 91.44 144 GLN A O 1
ATOM 1135 N N . LYS A 1 145 ? 6.655 -7.871 -19.267 1.00 92.69 145 LYS A N 1
ATOM 1136 C CA . LYS A 1 145 ? 7.044 -7.645 -20.659 1.00 92.69 145 LYS A CA 1
ATOM 1137 C C . LYS A 1 145 ? 8.506 -7.195 -20.732 1.00 92.69 145 LYS A C 1
ATOM 1139 O O . LYS A 1 145 ? 8.992 -6.544 -19.805 1.00 92.69 145 LYS A O 1
ATOM 1144 N N . PRO A 1 146 ? 9.215 -7.500 -21.833 1.00 94.31 146 PRO A N 1
ATOM 1145 C CA . PRO A 1 146 ? 10.579 -7.030 -22.015 1.00 94.31 146 PRO A CA 1
ATOM 1146 C C . PRO A 1 146 ? 10.631 -5.503 -22.099 1.00 94.31 146 PRO A C 1
ATOM 1148 O O . PRO A 1 146 ? 9.893 -4.885 -22.867 1.00 94.31 146 PRO A O 1
ATOM 1151 N N . ILE A 1 147 ? 11.544 -4.905 -21.336 1.00 94.94 147 ILE A N 1
ATOM 1152 C CA . ILE A 1 147 ? 11.842 -3.477 -21.383 1.00 94.94 147 ILE A CA 1
ATOM 1153 C C . ILE A 1 147 ? 13.010 -3.273 -22.334 1.00 94.94 147 ILE A C 1
ATOM 1155 O O . ILE A 1 147 ? 14.121 -3.740 -22.080 1.00 94.94 147 ILE A O 1
ATOM 1159 N N . VAL A 1 148 ? 12.754 -2.569 -23.432 1.00 93.38 148 VAL A N 1
ATOM 1160 C CA . VAL A 1 148 ? 13.775 -2.204 -24.415 1.00 93.38 148 VAL A CA 1
ATOM 1161 C C . VAL A 1 148 ? 14.229 -0.780 -24.140 1.00 93.38 148 VAL A C 1
ATOM 1163 O O . VAL A 1 148 ? 13.421 0.145 -24.171 1.00 93.38 148 VAL A O 1
ATOM 1166 N N . ALA A 1 149 ? 15.519 -0.601 -23.872 1.00 92.38 149 ALA A N 1
ATOM 1167 C CA . ALA A 1 149 ? 16.102 0.700 -23.564 1.00 92.38 149 ALA A CA 1
ATOM 1168 C C . ALA A 1 149 ? 17.497 0.833 -24.194 1.00 92.38 149 ALA A C 1
ATOM 1170 O O . ALA A 1 149 ? 18.082 -0.152 -24.634 1.00 92.38 149 ALA A O 1
ATOM 1171 N N . PHE A 1 150 ? 18.029 2.051 -24.285 1.00 90.81 150 PHE A N 1
ATOM 1172 C CA . PHE A 1 150 ? 19.345 2.315 -24.871 1.00 90.81 150 PHE A CA 1
ATOM 1173 C C . PHE A 1 150 ? 20.266 2.904 -23.805 1.00 90.81 150 PHE A C 1
ATOM 1175 O O . PHE A 1 150 ? 19.949 3.963 -23.279 1.00 90.81 150 PHE A O 1
ATOM 1182 N N . ASP A 1 151 ? 21.387 2.234 -23.520 1.00 89.88 151 ASP A N 1
ATOM 1183 C CA . ASP A 1 151 ? 22.404 2.690 -22.558 1.00 89.88 151 ASP A CA 1
ATOM 1184 C C . ASP A 1 151 ? 21.840 2.947 -21.148 1.00 89.88 151 ASP A C 1
ATOM 1186 O O . ASP A 1 151 ? 22.107 3.956 -20.507 1.00 89.88 151 ASP A O 1
ATOM 1190 N N . CYS A 1 152 ? 21.019 2.011 -20.670 1.00 92.81 152 CYS A N 1
ATOM 1191 C CA . CYS A 1 152 ? 19.995 2.268 -19.656 1.00 92.81 152 CYS A CA 1
ATOM 1192 C C . CYS A 1 152 ? 20.425 2.093 -18.189 1.00 92.81 152 CYS A C 1
ATOM 1194 O O . CYS A 1 152 ? 19.581 2.000 -17.292 1.00 92.81 152 CYS A O 1
ATOM 1196 N N . LEU A 1 153 ? 21.723 1.952 -17.907 1.00 92.56 153 LEU A N 1
ATOM 1197 C CA . LEU A 1 153 ? 22.193 1.654 -16.548 1.00 92.56 153 LEU A CA 1
ATOM 1198 C C . LEU A 1 153 ? 21.842 2.781 -15.565 1.00 92.56 153 LEU A C 1
ATOM 1200 O O . LEU A 1 153 ? 21.430 2.515 -14.432 1.00 92.56 153 LEU A O 1
ATOM 1204 N N . HIS A 1 154 ? 22.003 4.033 -15.995 1.00 93.62 154 HIS A N 1
ATOM 1205 C CA . HIS A 1 154 ? 21.737 5.201 -15.161 1.00 93.62 154 HIS A CA 1
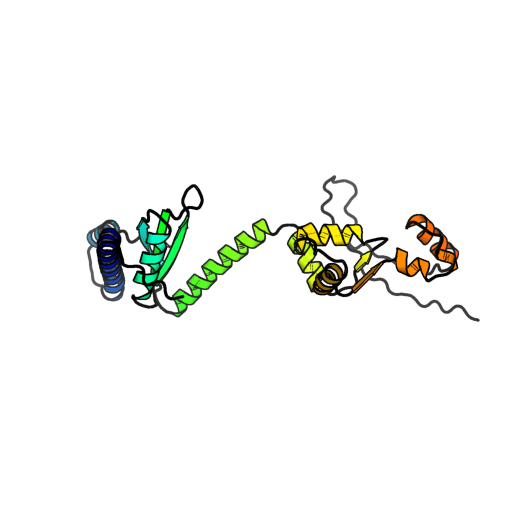ATOM 1206 C C . HIS A 1 154 ? 20.236 5.354 -14.881 1.00 93.62 154 HIS A C 1
ATOM 1208 O O . HIS A 1 154 ? 19.838 5.578 -13.740 1.00 93.62 154 HIS A O 1
ATOM 1214 N N . GLU A 1 155 ? 19.398 5.147 -15.893 1.00 94.44 155 GLU A N 1
ATOM 1215 C CA . GLU A 1 155 ? 17.940 5.197 -15.813 1.00 94.44 155 GLU A CA 1
ATOM 1216 C C . GLU A 1 155 ? 17.427 4.170 -14.810 1.00 94.44 155 GLU A C 1
ATOM 1218 O O . GLU A 1 155 ? 16.650 4.515 -13.923 1.00 94.44 155 GLU A O 1
ATOM 1223 N N . PHE A 1 156 ? 17.902 2.923 -14.883 1.00 96.06 156 PHE A N 1
ATOM 1224 C CA . PHE A 1 156 ? 17.489 1.892 -13.932 1.00 96.06 156 PHE A CA 1
ATOM 1225 C C . PHE A 1 156 ? 18.036 2.123 -12.526 1.00 96.06 156 PHE A C 1
ATOM 1227 O O . PHE A 1 156 ? 17.350 1.805 -11.560 1.00 96.06 156 PHE A O 1
ATOM 1234 N N . THR A 1 157 ? 19.218 2.723 -12.384 1.00 96.12 157 THR A N 1
ATOM 1235 C CA . THR A 1 157 ? 19.733 3.153 -11.075 1.00 96.12 157 THR A CA 1
ATOM 1236 C C . THR A 1 157 ? 18.828 4.237 -10.476 1.00 96.12 157 THR A C 1
ATOM 1238 O O . THR A 1 157 ? 18.423 4.153 -9.316 1.00 96.12 157 THR A O 1
ATOM 1241 N N . PHE A 1 158 ? 18.435 5.229 -11.279 1.00 96.12 158 PHE A N 1
ATOM 1242 C CA . PHE A 1 158 ? 17.529 6.291 -10.855 1.00 96.12 158 PHE A CA 1
ATOM 1243 C C . PHE A 1 158 ? 16.140 5.747 -10.496 1.00 96.12 158 PHE A C 1
ATOM 1245 O O . PHE A 1 158 ? 15.669 5.982 -9.383 1.00 96.12 158 PHE A O 1
ATOM 1252 N N . ILE A 1 159 ? 15.519 4.967 -11.389 1.00 96.38 159 ILE A N 1
ATOM 1253 C CA . ILE A 1 159 ? 14.211 4.332 -11.169 1.00 96.38 159 ILE A CA 1
ATOM 1254 C C . ILE A 1 159 ? 14.242 3.477 -9.905 1.00 96.38 159 ILE A C 1
ATOM 1256 O O . ILE A 1 159 ? 13.332 3.572 -9.082 1.00 96.38 159 ILE A O 1
ATOM 1260 N N . HIS A 1 160 ? 15.298 2.683 -9.718 1.00 96.94 160 HIS A N 1
ATOM 1261 C CA . HIS A 1 160 ? 15.453 1.850 -8.532 1.00 96.94 160 HIS A CA 1
ATOM 1262 C C . HIS A 1 160 ? 15.461 2.702 -7.260 1.00 96.94 160 HIS A C 1
ATOM 1264 O O . HIS A 1 160 ? 14.595 2.515 -6.407 1.00 96.94 160 HIS A O 1
ATOM 1270 N N . SER A 1 161 ? 16.323 3.724 -7.208 1.00 96.69 161 SER A N 1
ATOM 1271 C CA . SER A 1 161 ? 16.469 4.617 -6.048 1.00 96.69 161 SER A CA 1
ATOM 1272 C C . SER A 1 161 ? 15.207 5.404 -5.681 1.00 96.69 161 SER A C 1
ATOM 1274 O O . SER A 1 161 ? 15.030 5.786 -4.524 1.00 96.69 161 SER A O 1
ATOM 1276 N N . LYS A 1 162 ? 14.353 5.701 -6.669 1.00 95.31 162 LYS A N 1
ATOM 1277 C CA . LYS A 1 162 ? 13.156 6.532 -6.493 1.00 95.31 162 LYS A CA 1
ATOM 1278 C C . LYS A 1 162 ? 11.896 5.725 -6.250 1.00 95.31 162 LYS A C 1
ATOM 1280 O O . LYS A 1 162 ? 11.028 6.187 -5.518 1.00 95.31 162 LYS A O 1
ATOM 1285 N N . PHE A 1 163 ? 11.790 4.552 -6.864 1.00 95.50 163 PHE A N 1
ATOM 1286 C CA . PHE A 1 163 ? 10.533 3.818 -6.919 1.00 95.50 163 PHE A CA 1
ATOM 1287 C C . PHE A 1 163 ? 10.640 2.380 -6.432 1.00 95.50 163 PHE A C 1
ATOM 1289 O O . PHE A 1 163 ? 9.606 1.805 -6.135 1.00 95.50 163 PHE A O 1
ATOM 1296 N N . VAL A 1 164 ? 11.826 1.783 -6.313 1.00 94.56 164 VAL A N 1
ATOM 1297 C CA . VAL A 1 164 ? 11.960 0.380 -5.886 1.00 94.56 164 VAL A CA 1
ATOM 1298 C C . VAL A 1 164 ? 12.431 0.295 -4.440 1.00 94.56 164 VAL A C 1
ATOM 1300 O O . VAL A 1 164 ? 11.688 -0.177 -3.583 1.00 94.56 164 VAL A O 1
ATOM 1303 N N . ALA A 1 165 ? 13.658 0.737 -4.174 1.00 95.56 165 ALA A N 1
ATOM 1304 C CA . ALA A 1 165 ? 14.308 0.666 -2.871 1.00 95.56 165 ALA A CA 1
ATOM 1305 C C . ALA A 1 165 ? 15.549 1.579 -2.861 1.00 95.56 165 ALA A C 1
ATOM 1307 O O . ALA A 1 165 ? 16.016 1.992 -3.922 1.00 95.56 165 ALA A O 1
ATOM 1308 N N . PRO A 1 166 ? 16.138 1.880 -1.690 1.00 96.56 166 PRO A N 1
ATOM 1309 C CA . PRO A 1 166 ? 17.463 2.489 -1.640 1.00 96.56 166 PRO A CA 1
ATOM 1310 C C . PRO A 1 166 ? 18.482 1.690 -2.465 1.00 96.56 166 PRO A C 1
ATOM 1312 O O . PRO A 1 166 ? 18.427 0.459 -2.511 1.00 96.56 166 PRO A O 1
ATOM 1315 N N . LEU A 1 167 ? 19.423 2.391 -3.105 1.00 96.19 167 LEU A N 1
ATOM 1316 C CA . LEU A 1 167 ? 20.433 1.747 -3.943 1.00 96.19 167 LEU A CA 1
ATOM 1317 C C . LEU A 1 167 ? 21.297 0.781 -3.124 1.00 96.19 167 LEU A C 1
ATOM 1319 O O . LEU A 1 167 ? 21.879 1.199 -2.118 1.00 96.19 167 LEU A O 1
ATOM 1323 N N . PRO A 1 168 ? 21.434 -0.486 -3.553 1.00 95.69 168 PRO A N 1
ATOM 1324 C CA . PRO A 1 168 ? 22.293 -1.434 -2.865 1.00 95.69 168 PRO A CA 1
ATOM 1325 C C . PRO A 1 168 ? 23.767 -1.028 -2.920 1.00 95.69 168 PRO A C 1
ATOM 1327 O O . PRO A 1 168 ? 24.229 -0.397 -3.872 1.00 95.69 168 PRO A O 1
ATOM 1330 N N . HIS A 1 169 ? 24.531 -1.448 -1.912 1.00 92.50 169 HIS A N 1
ATOM 1331 C CA . HIS A 1 169 ? 25.947 -1.096 -1.774 1.00 92.50 169 HIS A CA 1
ATOM 1332 C C . HIS A 1 169 ? 26.855 -1.739 -2.828 1.00 92.50 169 HIS A C 1
ATOM 1334 O O . HIS A 1 169 ? 27.980 -1.281 -3.029 1.00 92.50 169 HIS A O 1
ATOM 1340 N N . CYS A 1 170 ? 26.396 -2.800 -3.496 1.00 95.44 170 CYS A N 1
ATOM 1341 C CA . CYS A 1 170 ? 27.163 -3.466 -4.534 1.00 95.44 170 CYS A CA 1
ATOM 1342 C C . CYS A 1 170 ? 26.333 -3.740 -5.791 1.00 95.44 170 CYS A C 1
ATOM 1344 O O . CYS A 1 170 ? 25.107 -3.870 -5.769 1.00 95.44 170 CYS A O 1
ATOM 1346 N N . ARG A 1 171 ? 27.044 -3.874 -6.916 1.00 93.88 171 ARG A N 1
ATOM 1347 C CA . ARG A 1 171 ? 26.442 -4.107 -8.233 1.00 93.88 171 ARG A CA 1
ATOM 1348 C C . ARG A 1 171 ? 25.620 -5.394 -8.291 1.00 93.88 171 ARG A C 1
ATOM 1350 O O . ARG A 1 171 ? 24.607 -5.424 -8.980 1.00 93.88 171 ARG A O 1
ATOM 1357 N N . ASN A 1 172 ? 26.059 -6.458 -7.620 1.00 96.12 172 ASN A N 1
ATOM 1358 C CA . ASN A 1 172 ? 25.365 -7.745 -7.676 1.00 96.12 172 ASN A CA 1
ATOM 1359 C C . ASN A 1 172 ? 23.996 -7.653 -6.997 1.00 96.12 172 ASN A C 1
ATOM 1361 O O . ASN A 1 172 ? 23.006 -8.057 -7.597 1.00 96.12 172 ASN A O 1
ATOM 1365 N N . ASP A 1 173 ? 23.927 -7.035 -5.819 1.00 96.56 173 ASP A N 1
ATOM 1366 C CA . ASP A 1 173 ? 22.667 -6.834 -5.100 1.00 96.56 173 ASP A CA 1
ATOM 1367 C C . ASP A 1 173 ? 21.720 -5.918 -5.877 1.00 96.56 173 ASP A C 1
ATOM 1369 O O . ASP A 1 173 ? 20.525 -6.200 -5.968 1.00 96.56 173 ASP A O 1
ATOM 1373 N N . PHE A 1 174 ? 22.257 -4.868 -6.512 1.00 96.81 174 PHE A N 1
ATOM 1374 C CA . PHE A 1 174 ? 21.491 -4.027 -7.431 1.00 96.81 174 PHE A CA 1
ATOM 1375 C C . PHE A 1 174 ? 20.892 -4.843 -8.579 1.00 96.81 174 PHE A C 1
ATOM 1377 O O . PHE A 1 174 ? 19.690 -4.774 -8.810 1.00 96.81 174 PHE A O 1
ATOM 1384 N N . MET A 1 175 ? 21.694 -5.663 -9.261 1.00 94.62 175 MET A N 1
ATOM 1385 C CA . MET A 1 175 ? 21.214 -6.484 -10.375 1.00 94.62 175 MET A CA 1
ATOM 1386 C C . MET A 1 175 ? 20.185 -7.530 -9.932 1.00 94.62 175 MET A C 1
ATOM 1388 O O . MET A 1 175 ? 19.203 -7.748 -10.638 1.00 94.62 175 MET A O 1
ATOM 1392 N N . CYS A 1 176 ? 20.379 -8.164 -8.773 1.00 95.38 176 CYS A N 1
ATOM 1393 C CA . CYS A 1 176 ? 19.411 -9.102 -8.206 1.00 95.38 176 CYS A CA 1
ATOM 1394 C C . CYS A 1 176 ? 18.089 -8.399 -7.882 1.00 95.38 176 CYS A C 1
ATOM 1396 O O . CYS A 1 176 ? 17.038 -8.844 -8.331 1.00 95.38 176 CYS A O 1
ATOM 1398 N N . SER A 1 177 ? 18.142 -7.270 -7.169 1.00 96.69 177 SER A N 1
ATOM 1399 C CA . SER A 1 177 ? 16.958 -6.484 -6.815 1.00 96.69 177 SER A CA 1
ATOM 1400 C C . SER A 1 177 ? 16.225 -5.962 -8.054 1.00 96.69 177 SER A C 1
ATOM 1402 O O . SER A 1 177 ? 15.007 -6.091 -8.145 1.00 96.69 177 SER A O 1
ATOM 1404 N N . LEU A 1 178 ? 16.959 -5.444 -9.042 1.00 95.81 178 LEU A N 1
ATOM 1405 C CA . LEU A 1 178 ? 16.386 -4.938 -10.284 1.00 95.81 178 LEU A CA 1
ATOM 1406 C C . LEU A 1 178 ? 15.664 -6.043 -11.064 1.00 95.81 178 LEU A C 1
ATOM 1408 O O . LEU A 1 178 ? 14.561 -5.813 -11.545 1.00 95.81 178 LEU A O 1
ATOM 1412 N N . ARG A 1 179 ? 16.238 -7.251 -11.142 1.00 94.94 179 ARG A N 1
ATOM 1413 C CA . ARG A 1 179 ? 15.636 -8.401 -11.844 1.00 94.94 179 ARG A CA 1
ATOM 1414 C C . ARG A 1 179 ? 14.362 -8.927 -11.191 1.00 94.94 179 ARG A C 1
ATOM 1416 O O . ARG A 1 179 ? 13.553 -9.528 -11.887 1.00 94.94 179 ARG A O 1
ATOM 1423 N N . MET A 1 180 ? 14.171 -8.690 -9.893 1.00 94.31 180 MET A N 1
ATOM 1424 C CA . MET A 1 180 ? 12.908 -9.016 -9.222 1.00 94.31 180 MET A CA 1
ATOM 1425 C C . MET A 1 180 ? 11.758 -8.113 -9.682 1.00 94.31 180 MET A C 1
ATOM 1427 O O . MET A 1 180 ? 10.606 -8.525 -9.619 1.00 94.31 180 MET A O 1
ATOM 1431 N N . VAL A 1 181 ? 12.064 -6.895 -10.140 1.00 95.31 181 VAL A N 1
ATOM 1432 C CA . VAL A 1 181 ? 11.068 -5.923 -10.623 1.00 95.31 181 VAL A CA 1
ATOM 1433 C C . VAL A 1 181 ? 10.956 -5.960 -12.147 1.00 95.31 181 VAL A C 1
ATOM 1435 O O . VAL A 1 181 ? 9.867 -5.936 -12.706 1.00 95.31 181 VAL A O 1
ATOM 1438 N N . PHE A 1 182 ? 12.088 -6.044 -12.838 1.00 95.62 182 PHE A N 1
ATOM 1439 C CA . PHE A 1 182 ? 12.183 -6.025 -14.290 1.00 95.62 182 PHE A CA 1
ATOM 1440 C C . PHE A 1 182 ? 12.994 -7.244 -14.753 1.00 95.62 182 PHE A C 1
ATOM 1442 O O . PHE A 1 182 ? 14.217 -7.162 -14.903 1.00 95.62 182 PHE A O 1
ATOM 1449 N N . PRO A 1 183 ? 12.343 -8.400 -14.974 1.00 92.62 183 PRO A N 1
ATOM 1450 C CA . PRO A 1 183 ? 13.044 -9.654 -15.263 1.00 92.62 183 PRO A CA 1
ATOM 1451 C C . PRO A 1 183 ? 13.730 -9.658 -16.635 1.00 92.62 183 PRO A C 1
ATOM 1453 O O . PRO A 1 183 ? 14.714 -10.371 -16.844 1.00 92.62 183 PRO A O 1
ATOM 1456 N N . HIS A 1 184 ? 13.230 -8.857 -17.579 1.00 93.38 184 HIS A N 1
ATOM 1457 C CA . HIS A 1 184 ? 13.657 -8.861 -18.974 1.00 93.38 184 HIS A CA 1
ATOM 1458 C C . HIS A 1 184 ? 14.025 -7.447 -19.430 1.00 93.38 184 HIS A C 1
ATOM 1460 O O . HIS A 1 184 ? 13.194 -6.728 -19.975 1.00 93.38 184 HIS A O 1
ATOM 1466 N N . ILE A 1 185 ? 15.279 -7.043 -19.215 1.00 94.62 185 ILE A N 1
ATOM 1467 C CA . ILE A 1 185 ? 15.815 -5.764 -19.702 1.00 94.62 185 ILE A CA 1
ATOM 1468 C C . ILE A 1 185 ? 16.722 -6.027 -20.904 1.00 94.62 185 ILE A C 1
ATOM 1470 O O . ILE A 1 185 ? 17.678 -6.799 -20.812 1.00 94.62 185 ILE A O 1
ATOM 1474 N N . LEU A 1 186 ? 16.433 -5.361 -22.020 1.00 93.56 186 LEU A N 1
ATOM 1475 C CA . LEU A 1 186 ? 17.214 -5.404 -23.249 1.00 93.56 186 LEU A CA 1
ATOM 1476 C C . LEU A 1 186 ? 17.860 -4.038 -23.485 1.00 93.56 186 LEU A C 1
ATOM 1478 O O . LEU A 1 186 ? 17.195 -3.096 -23.919 1.00 93.56 186 LEU A O 1
ATOM 1482 N N . ASP A 1 187 ? 19.163 -3.945 -23.218 1.00 92.12 187 ASP A N 1
ATOM 1483 C CA . ASP A 1 187 ? 19.957 -2.770 -23.576 1.00 92.12 187 ASP A CA 1
ATOM 1484 C C . ASP A 1 187 ? 20.373 -2.854 -25.049 1.00 92.12 187 ASP A C 1
ATOM 1486 O O . ASP A 1 187 ? 21.257 -3.622 -25.441 1.00 92.12 187 ASP A O 1
ATOM 1490 N N . VAL A 1 188 ? 19.734 -2.033 -25.876 1.00 89.88 188 VAL A N 1
ATOM 1491 C CA . VAL A 1 188 ? 19.988 -1.934 -27.312 1.00 89.88 188 VAL A CA 1
ATOM 1492 C C . VAL A 1 188 ? 21.439 -1.542 -27.591 1.00 89.88 188 VAL A C 1
ATOM 1494 O O . VAL A 1 188 ? 22.035 -2.094 -28.510 1.00 89.88 188 VAL A O 1
ATOM 1497 N N . ASN A 1 189 ? 22.048 -0.649 -26.804 1.00 88.44 189 ASN A N 1
ATOM 1498 C CA . ASN A 1 189 ? 23.452 -0.265 -26.991 1.00 88.44 189 ASN A CA 1
ATOM 1499 C C . ASN A 1 189 ? 24.378 -1.474 -26.800 1.00 88.44 189 ASN A C 1
ATOM 1501 O O . ASN A 1 189 ? 25.334 -1.665 -27.553 1.00 88.44 189 ASN A O 1
ATOM 1505 N N . HIS A 1 190 ? 24.073 -2.321 -25.815 1.00 88.56 190 HIS A N 1
ATOM 1506 C CA . HIS A 1 190 ? 24.802 -3.566 -25.600 1.00 88.56 190 HIS A CA 1
ATOM 1507 C C . HIS A 1 190 ? 24.602 -4.547 -26.767 1.00 88.56 190 HIS A C 1
ATOM 1509 O O . HIS A 1 190 ? 25.585 -5.028 -27.325 1.00 88.56 190 HIS A O 1
ATOM 1515 N N . LEU A 1 191 ? 23.359 -4.762 -27.213 1.00 88.00 191 LEU A N 1
ATOM 1516 C CA . LEU A 1 191 ? 23.046 -5.645 -28.348 1.00 88.00 191 LEU A CA 1
ATOM 1517 C C . LEU A 1 191 ? 23.721 -5.200 -29.656 1.00 88.00 191 LEU A C 1
ATOM 1519 O O . LEU A 1 191 ? 24.235 -6.022 -30.412 1.00 88.00 191 LEU A O 1
ATOM 1523 N N . LEU A 1 192 ? 23.759 -3.895 -29.928 1.00 85.62 192 LEU A N 1
ATOM 1524 C CA . LEU A 1 192 ? 24.390 -3.343 -31.129 1.00 85.62 192 LEU A CA 1
ATOM 1525 C C . LEU A 1 192 ? 25.906 -3.567 -31.155 1.00 85.62 192 LEU A C 1
ATOM 1527 O O . LEU A 1 192 ? 26.476 -3.708 -32.237 1.00 85.62 192 LEU A O 1
ATOM 1531 N N . LYS A 1 193 ? 26.567 -3.620 -29.992 1.00 85.06 193 LYS A N 1
ATOM 1532 C CA . LYS A 1 193 ? 28.014 -3.878 -29.896 1.00 85.06 193 LYS A CA 1
ATOM 1533 C C . LYS A 1 193 ? 28.391 -5.306 -30.288 1.00 85.06 193 LYS A C 1
ATOM 1535 O O . LYS A 1 193 ? 29.501 -5.500 -30.787 1.00 85.06 193 LYS A O 1
ATOM 1540 N N . GLU A 1 194 ? 27.466 -6.251 -30.141 1.00 85.06 194 GLU A N 1
ATOM 1541 C CA . GLU A 1 194 ? 27.621 -7.637 -30.603 1.00 85.06 194 GLU A CA 1
ATOM 1542 C C . GLU A 1 194 ? 27.465 -7.764 -32.129 1.00 85.06 194 GLU A C 1
ATOM 1544 O O . GLU A 1 194 ? 27.951 -8.711 -32.746 1.00 85.06 194 GLU A O 1
ATOM 1549 N N . ILE A 1 195 ? 26.853 -6.771 -32.782 1.00 80.38 195 ILE A N 1
ATOM 1550 C CA . ILE A 1 195 ? 26.725 -6.720 -34.238 1.00 80.38 195 ILE A CA 1
ATOM 1551 C C . ILE A 1 195 ? 27.914 -5.932 -34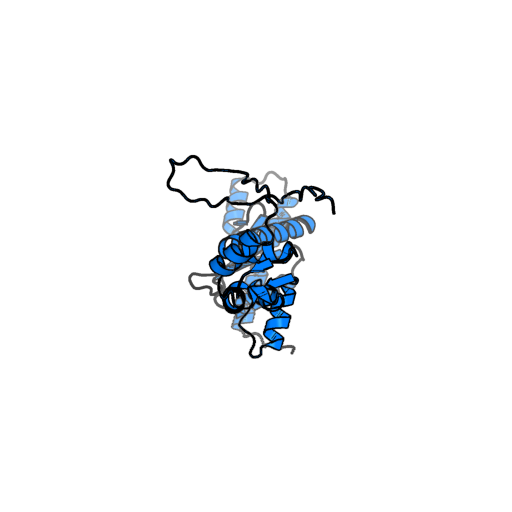.804 1.00 80.38 195 ILE A C 1
ATOM 1553 O O . ILE A 1 195 ? 27.951 -4.705 -34.756 1.00 80.38 195 ILE A O 1
ATOM 1557 N N . GLY A 1 196 ? 28.894 -6.634 -35.385 1.00 77.12 196 GLY A N 1
ATOM 1558 C CA . GLY A 1 196 ? 30.177 -6.059 -35.832 1.00 77.12 196 GLY A CA 1
ATOM 1559 C C . GLY A 1 196 ? 30.089 -4.699 -36.556 1.00 77.12 196 GLY A C 1
ATOM 1560 O O . GLY A 1 196 ? 30.771 -3.756 -36.147 1.00 77.12 196 GLY A O 1
ATOM 1561 N N . PRO A 1 197 ? 29.231 -4.535 -37.584 1.00 74.69 197 PRO A N 1
ATOM 1562 C CA . PRO A 1 197 ? 29.050 -3.254 -38.276 1.00 74.69 197 PRO A CA 1
ATOM 1563 C C . PRO A 1 197 ? 28.466 -2.104 -37.437 1.00 74.69 197 PRO A C 1
ATOM 1565 O O . PRO A 1 197 ? 28.644 -0.941 -37.798 1.00 74.69 197 PRO A O 1
ATOM 1568 N N . LEU A 1 198 ? 27.770 -2.419 -36.344 1.00 73.56 198 LEU A N 1
ATOM 1569 C CA . LEU A 1 198 ? 27.059 -1.480 -35.471 1.00 73.56 198 LEU A CA 1
ATOM 1570 C C . LEU A 1 198 ? 27.840 -1.131 -34.202 1.00 73.56 198 LEU A C 1
ATOM 1572 O O . LEU A 1 198 ? 27.481 -0.182 -33.513 1.00 73.56 198 LEU A O 1
ATOM 1576 N N . LYS A 1 199 ? 28.976 -1.788 -33.950 1.00 76.69 199 LYS A N 1
ATOM 1577 C CA . LYS A 1 199 ? 29.846 -1.535 -32.790 1.00 76.69 199 LYS A CA 1
ATOM 1578 C C . LYS A 1 199 ? 30.293 -0.074 -32.628 1.00 76.69 199 LYS A C 1
ATOM 1580 O O . LYS A 1 199 ? 30.625 0.346 -31.524 1.00 76.69 199 LYS A O 1
ATOM 1585 N N . LYS A 1 200 ? 30.320 0.700 -33.719 1.00 74.69 200 LYS A N 1
ATOM 1586 C CA . LYS A 1 200 ? 30.700 2.127 -33.726 1.00 74.69 200 LYS A CA 1
ATOM 1587 C C . LYS A 1 200 ? 29.512 3.089 -33.603 1.00 74.69 200 LYS A C 1
ATOM 1589 O O . LYS A 1 200 ? 29.725 4.295 -33.507 1.00 74.69 200 LYS A O 1
ATOM 1594 N N . ALA A 1 201 ? 28.276 2.594 -33.631 1.00 75.12 201 ALA A N 1
ATOM 1595 C CA . ALA A 1 201 ? 27.088 3.421 -33.481 1.00 75.12 201 ALA A CA 1
ATOM 1596 C C . ALA A 1 201 ? 26.867 3.740 -31.995 1.00 75.12 201 ALA A C 1
ATOM 1598 O O . ALA A 1 201 ? 26.193 3.006 -31.285 1.00 75.12 201 ALA A O 1
ATOM 1599 N N . GLY A 1 202 ? 27.465 4.833 -31.518 1.00 74.94 202 GLY A N 1
ATOM 1600 C CA . GLY A 1 202 ? 27.399 5.232 -30.106 1.00 74.94 202 GLY A CA 1
ATOM 1601 C C . GLY A 1 202 ? 26.094 5.909 -29.676 1.00 74.94 202 GLY A C 1
ATOM 1602 O O . GLY A 1 202 ? 25.987 6.329 -28.532 1.00 74.94 202 GLY A O 1
ATOM 1603 N N . ASN A 1 203 ? 25.120 6.074 -30.573 1.00 82.06 203 ASN A N 1
ATOM 1604 C CA . ASN A 1 203 ? 23.844 6.715 -30.264 1.00 82.06 203 ASN A CA 1
ATOM 1605 C C . ASN A 1 203 ? 22.706 6.168 -31.136 1.00 82.06 203 ASN A C 1
ATOM 1607 O O . ASN A 1 203 ? 22.939 5.582 -32.199 1.00 82.06 203 ASN A O 1
ATOM 1611 N N . VAL A 1 204 ? 21.469 6.395 -30.683 1.00 84.06 204 VAL A N 1
ATOM 1612 C CA . VAL A 1 204 ? 20.247 5.924 -31.351 1.00 84.06 204 VAL A CA 1
ATOM 1613 C C . VAL A 1 204 ? 20.157 6.398 -32.811 1.00 84.06 204 VAL A C 1
ATOM 1615 O O . VAL A 1 204 ? 19.948 5.543 -33.673 1.00 84.06 204 VAL A O 1
ATOM 1618 N N . PRO A 1 205 ? 20.373 7.687 -33.157 1.00 85.75 205 PRO A N 1
ATOM 1619 C CA . PRO A 1 205 ? 20.310 8.127 -34.554 1.00 85.75 205 PRO A CA 1
ATOM 1620 C C . PRO A 1 205 ? 21.316 7.422 -35.472 1.00 85.75 205 PRO A C 1
ATOM 1622 O O . PRO A 1 205 ? 20.960 7.011 -36.577 1.00 85.75 205 PRO A O 1
ATOM 1625 N N . ALA A 1 206 ? 22.562 7.241 -35.024 1.00 83.56 206 ALA A N 1
ATOM 1626 C CA . ALA A 1 206 ? 23.596 6.559 -35.798 1.00 83.56 206 ALA A CA 1
ATOM 1627 C C . ALA A 1 206 ? 23.271 5.072 -35.991 1.00 83.56 206 ALA A C 1
ATOM 1629 O O . ALA A 1 206 ? 23.430 4.541 -37.094 1.00 83.56 206 ALA A O 1
ATOM 1630 N N . ALA A 1 207 ? 22.777 4.413 -34.939 1.00 82.62 207 ALA A N 1
ATOM 1631 C CA . ALA A 1 207 ? 22.349 3.021 -35.004 1.00 82.62 207 ALA A CA 1
ATOM 1632 C C . ALA A 1 207 ? 21.178 2.856 -35.978 1.00 82.62 207 ALA A C 1
ATOM 1634 O O . ALA A 1 207 ? 21.228 2.021 -36.882 1.00 82.62 207 ALA A O 1
ATOM 1635 N N . PHE A 1 208 ? 20.168 3.717 -35.856 1.00 83.25 208 PHE A N 1
ATOM 1636 C CA . PHE A 1 208 ? 18.999 3.724 -36.724 1.00 83.25 208 PHE A CA 1
ATOM 1637 C C . PHE A 1 208 ? 19.370 3.967 -38.192 1.00 83.25 208 PHE A C 1
ATOM 1639 O O . PHE A 1 208 ? 18.930 3.227 -39.072 1.00 83.25 208 PHE A O 1
ATOM 1646 N N . ALA A 1 209 ? 20.234 4.947 -38.472 1.00 82.75 209 ALA A N 1
ATOM 1647 C CA . ALA A 1 209 ? 20.699 5.233 -39.827 1.00 82.75 209 ALA A CA 1
ATOM 1648 C C . ALA A 1 209 ? 21.429 4.036 -40.458 1.00 82.75 209 ALA A C 1
ATOM 1650 O O . ALA A 1 209 ? 21.240 3.753 -41.643 1.00 82.75 209 ALA A O 1
ATOM 1651 N N . HIS A 1 210 ? 22.242 3.313 -39.683 1.00 80.25 210 HIS A N 1
ATOM 1652 C CA . HIS A 1 210 ? 22.922 2.112 -40.166 1.00 80.25 210 HIS A CA 1
ATOM 1653 C C . HIS A 1 210 ? 21.941 0.964 -40.428 1.00 80.25 210 HIS A C 1
ATOM 1655 O O . HIS A 1 210 ? 22.010 0.335 -41.484 1.00 80.25 210 HIS A O 1
ATOM 1661 N N . LEU A 1 211 ? 21.012 0.710 -39.502 1.00 80.62 211 LEU A N 1
ATOM 1662 C CA . LEU A 1 211 ? 19.991 -0.331 -39.644 1.00 80.62 211 LEU A CA 1
ATOM 1663 C C . LEU A 1 211 ? 19.106 -0.081 -40.871 1.00 80.62 211 LEU A C 1
ATOM 1665 O O . LEU A 1 211 ? 18.921 -0.980 -41.690 1.00 80.62 211 LEU A O 1
ATOM 1669 N N . LYS A 1 212 ? 18.653 1.163 -41.064 1.00 79.44 212 LYS A N 1
ATOM 1670 C CA . LYS A 1 212 ? 17.817 1.565 -42.204 1.00 79.44 212 LYS A CA 1
ATOM 1671 C C . LYS A 1 212 ? 18.509 1.361 -43.553 1.00 79.44 212 LYS A C 1
ATOM 1673 O O . LYS A 1 212 ? 17.852 1.025 -44.529 1.00 79.44 212 LYS A O 1
ATOM 1678 N N . ARG A 1 213 ? 19.831 1.540 -43.629 1.00 78.31 213 ARG A N 1
ATOM 1679 C CA . ARG A 1 213 ? 20.585 1.327 -44.878 1.00 78.31 213 ARG A CA 1
ATOM 1680 C C . ARG A 1 213 ? 20.711 -0.143 -45.274 1.00 78.31 213 ARG A C 1
ATOM 1682 O O . ARG A 1 213 ? 20.973 -0.411 -46.439 1.00 78.31 213 ARG A O 1
ATOM 1689 N N . ARG A 1 214 ? 20.609 -1.075 -44.322 1.00 70.00 214 ARG A N 1
ATOM 1690 C CA . ARG A 1 214 ? 21.085 -2.455 -44.515 1.00 70.00 214 ARG A CA 1
ATOM 1691 C C . ARG A 1 214 ? 20.041 -3.541 -44.271 1.00 70.00 214 ARG A C 1
ATOM 1693 O O . ARG A 1 214 ? 20.168 -4.612 -44.846 1.00 70.00 214 ARG A O 1
ATOM 1700 N N . PHE A 1 215 ? 19.040 -3.276 -43.435 1.00 67.94 215 PHE A N 1
ATOM 1701 C CA . PHE A 1 215 ? 18.085 -4.281 -42.953 1.00 67.94 215 PHE A CA 1
ATOM 1702 C C . PHE A 1 215 ? 16.628 -3.808 -43.030 1.00 67.94 215 PHE A C 1
ATOM 1704 O O . PHE A 1 215 ? 15.785 -4.298 -42.284 1.00 67.94 215 PHE A O 1
ATOM 1711 N N . PHE A 1 216 ? 16.316 -2.822 -43.876 1.00 68.44 216 PHE A N 1
ATOM 1712 C CA . PHE A 1 216 ? 14.978 -2.237 -43.877 1.00 68.44 216 PHE A CA 1
ATOM 1713 C C . PHE A 1 216 ? 13.922 -3.222 -44.393 1.00 68.44 216 PHE A C 1
ATOM 1715 O O . PHE A 1 216 ? 13.830 -3.487 -45.589 1.00 68.44 216 PHE A O 1
ATOM 1722 N N . ILE A 1 217 ? 13.099 -3.705 -43.465 1.00 62.66 217 ILE A N 1
ATOM 1723 C CA . ILE A 1 217 ? 11.756 -4.218 -43.721 1.00 62.66 217 ILE A CA 1
ATOM 1724 C C . ILE A 1 217 ? 10.806 -3.112 -43.241 1.00 62.66 217 ILE A C 1
ATOM 1726 O O . ILE A 1 217 ? 10.979 -2.646 -42.110 1.00 62.66 217 ILE A O 1
ATOM 1730 N N . PRO A 1 218 ? 9.845 -2.647 -44.060 1.00 63.59 218 PRO A N 1
ATOM 1731 C CA . PRO A 1 218 ? 8.819 -1.724 -43.593 1.00 63.59 218 PRO A CA 1
ATOM 1732 C C . PRO A 1 218 ? 8.088 -2.333 -42.392 1.00 63.59 218 PRO A C 1
ATOM 1734 O O . PRO A 1 218 ? 7.514 -3.414 -42.495 1.00 63.59 218 PRO A O 1
ATOM 1737 N N . ILE A 1 219 ? 8.148 -1.657 -41.247 1.00 65.38 219 ILE A N 1
ATOM 1738 C CA . ILE A 1 219 ? 7.365 -2.008 -40.063 1.00 65.38 219 ILE A CA 1
ATOM 1739 C C . ILE A 1 219 ? 6.150 -1.087 -40.084 1.00 65.38 219 ILE A C 1
ATOM 1741 O O . ILE A 1 219 ? 6.299 0.121 -39.901 1.00 65.38 219 ILE A O 1
ATOM 1745 N N . ASP A 1 220 ? 4.978 -1.653 -40.352 1.00 67.44 220 ASP A N 1
ATOM 1746 C CA . ASP A 1 220 ? 3.712 -0.924 -40.354 1.00 67.44 220 ASP A CA 1
ATOM 1747 C C . ASP A 1 220 ? 3.254 -0.641 -38.917 1.00 67.44 220 ASP A C 1
ATOM 1749 O O . ASP A 1 220 ? 2.724 -1.517 -38.242 1.00 67.44 220 ASP A O 1
ATOM 1753 N N . MET A 1 221 ? 3.553 0.551 -38.396 1.00 67.69 221 MET A N 1
ATOM 1754 C CA . MET A 1 221 ? 3.159 0.954 -37.043 1.00 67.69 221 MET A CA 1
ATOM 1755 C C . MET A 1 221 ? 1.866 1.761 -37.078 1.00 67.69 221 MET A C 1
ATOM 1757 O O . MET A 1 221 ? 1.856 2.897 -37.553 1.00 67.69 221 MET A O 1
ATOM 1761 N N . GLU A 1 222 ? 0.813 1.224 -36.471 1.00 70.12 222 GLU A N 1
ATOM 1762 C CA . GLU A 1 222 ? -0.424 1.961 -36.233 1.00 70.12 222 GLU A CA 1
ATOM 1763 C C . GLU A 1 222 ? -0.356 2.711 -34.893 1.00 70.12 222 GLU A C 1
ATOM 1765 O O . GLU A 1 222 ? -0.044 2.139 -33.841 1.00 70.12 222 GLU A O 1
ATOM 1770 N N . ILE A 1 223 ? -0.650 4.015 -34.930 1.00 66.50 223 ILE A N 1
ATOM 1771 C CA . ILE A 1 223 ? -0.833 4.848 -33.736 1.00 66.50 223 ILE A CA 1
ATOM 1772 C C . ILE A 1 223 ? -2.348 4.973 -33.509 1.00 66.50 223 ILE A C 1
ATOM 1774 O O . ILE A 1 223 ? -3.011 5.600 -34.333 1.00 66.50 223 ILE A O 1
ATOM 1778 N N . PRO A 1 224 ? -2.910 4.425 -32.416 1.00 56.91 224 PRO A N 1
ATOM 1779 C CA . PRO A 1 224 ? -4.356 4.306 -32.225 1.00 56.91 224 PRO A CA 1
ATOM 1780 C C . PRO A 1 224 ? -5.097 5.645 -32.157 1.00 56.91 224 PRO A C 1
ATOM 1782 O O . PRO A 1 224 ? -6.270 5.708 -32.514 1.00 56.91 224 PRO A O 1
ATOM 1785 N N . HIS A 1 225 ? -4.433 6.718 -31.710 1.00 55.53 225 HIS A N 1
ATOM 1786 C CA . HIS A 1 225 ? -5.063 8.017 -31.477 1.00 55.53 225 HIS A CA 1
ATOM 1787 C C . HIS A 1 225 ? -4.098 9.160 -31.831 1.00 55.53 225 HIS A C 1
ATOM 1789 O O . HIS A 1 225 ? -3.136 9.423 -31.109 1.00 55.53 225 HIS A O 1
ATOM 1795 N N . GLN A 1 226 ? -4.341 9.843 -32.951 1.00 52.44 226 GLN A N 1
ATOM 1796 C CA . GLN A 1 226 ? -3.791 11.178 -33.190 1.00 52.44 226 GLN A CA 1
ATOM 1797 C C . GLN A 1 226 ? -4.762 12.174 -32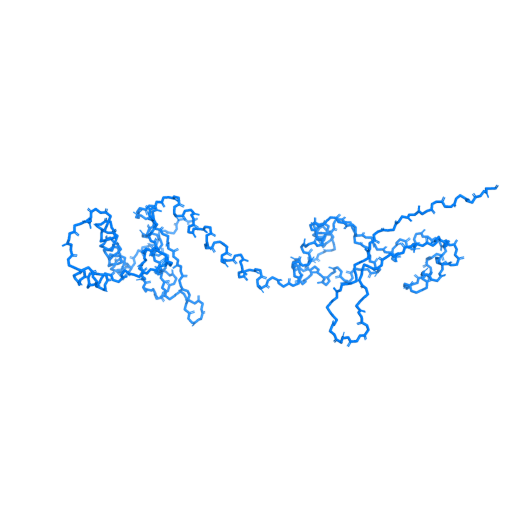.547 1.00 52.44 226 GLN A C 1
ATOM 1799 O O . GLN A 1 226 ? -5.925 12.230 -32.944 1.00 52.44 226 GLN A O 1
ATOM 1804 N N . ALA A 1 227 ? -4.326 12.898 -31.513 1.00 49.59 227 ALA A N 1
ATOM 1805 C CA . ALA A 1 227 ? -5.101 14.026 -31.003 1.00 49.59 227 ALA A CA 1
ATOM 1806 C C . ALA A 1 227 ? -5.267 15.061 -32.137 1.00 49.59 227 ALA A C 1
ATOM 1808 O O . ALA A 1 227 ? -4.303 15.262 -32.881 1.00 49.59 227 ALA A O 1
ATOM 1809 N N . PRO A 1 228 ? -6.449 15.678 -32.316 1.00 51.59 228 PRO A N 1
ATOM 1810 C CA . PRO A 1 228 ? -6.599 16.787 -33.254 1.00 51.59 228 PRO A CA 1
ATOM 1811 C C . PRO A 1 228 ? -5.636 17.917 -32.861 1.00 51.59 228 PRO A C 1
ATOM 1813 O O . PRO A 1 228 ? -5.510 18.228 -31.679 1.00 51.59 228 PRO A O 1
ATOM 1816 N N . ASP A 1 229 ? -4.957 18.503 -33.850 1.00 53.00 229 ASP A N 1
ATOM 1817 C CA . ASP A 1 229 ? -3.820 19.438 -33.715 1.00 53.00 229 ASP A CA 1
ATOM 1818 C C . ASP A 1 229 ? -4.099 20.749 -32.932 1.00 53.00 229 ASP A C 1
ATOM 1820 O O . ASP A 1 229 ? -3.207 21.589 -32.830 1.00 53.00 229 ASP A O 1
ATOM 1824 N N . ASP A 1 230 ? -5.290 20.937 -32.352 1.00 50.16 230 ASP A N 1
ATOM 1825 C CA . ASP A 1 230 ? -5.766 22.237 -31.851 1.00 50.16 230 ASP A CA 1
ATOM 1826 C C . ASP A 1 230 ? -5.931 22.374 -30.326 1.00 50.16 230 ASP A C 1
ATOM 1828 O O . ASP A 1 230 ? -6.313 23.450 -29.870 1.00 50.16 230 ASP A O 1
ATOM 1832 N N . GLU A 1 231 ? -5.597 21.376 -29.500 1.00 44.97 231 GLU A N 1
ATOM 1833 C CA . GLU A 1 231 ? -5.610 21.575 -28.039 1.00 44.97 231 GLU A CA 1
ATOM 1834 C C . GLU A 1 231 ? -4.272 21.248 -27.373 1.00 44.97 231 GLU A C 1
ATOM 1836 O O . GLU A 1 231 ? -3.761 20.129 -27.386 1.00 44.97 231 GLU A O 1
ATOM 1841 N N . SER A 1 232 ? -3.702 22.288 -26.765 1.00 46.53 232 SER A N 1
ATOM 1842 C CA . SER A 1 232 ? -2.405 22.327 -26.100 1.00 46.53 232 SER A CA 1
ATOM 1843 C C . SER A 1 232 ? -2.373 21.618 -24.743 1.00 46.53 232 SER A C 1
ATOM 1845 O O . SER A 1 232 ? -1.647 22.071 -23.861 1.00 46.53 232 SER A O 1
ATOM 1847 N N . ASP A 1 233 ? -3.114 20.527 -24.556 1.00 43.78 233 ASP A N 1
ATOM 1848 C CA . ASP A 1 233 ? -3.023 19.721 -23.339 1.00 43.78 233 ASP A CA 1
ATOM 1849 C C . ASP A 1 233 ? -2.592 18.294 -23.669 1.00 43.78 233 ASP A C 1
ATOM 1851 O O . ASP A 1 233 ? -3.323 17.436 -24.162 1.00 43.78 233 ASP A O 1
ATOM 1855 N N . ASN A 1 234 ? -1.308 18.068 -23.409 1.00 44.41 234 ASN A N 1
ATOM 1856 C CA . ASN A 1 234 ? -0.568 16.858 -23.708 1.00 44.41 234 ASN A CA 1
ATOM 1857 C C . ASN A 1 234 ? -0.941 15.759 -22.693 1.00 44.41 234 ASN A C 1
ATOM 1859 O O . ASN A 1 234 ? -0.141 15.371 -21.839 1.00 44.41 234 ASN A O 1
ATOM 1863 N N . HIS A 1 235 ? -2.173 15.255 -22.753 1.00 46.06 235 HIS A N 1
ATOM 1864 C CA . HIS A 1 235 ? -2.577 14.056 -22.022 1.00 46.06 235 HIS A CA 1
ATOM 1865 C C . HIS A 1 235 ? -2.111 12.833 -22.812 1.00 46.06 235 HIS A C 1
ATOM 1867 O O . HIS A 1 235 ? -2.734 12.368 -23.762 1.00 46.06 235 HIS A O 1
ATOM 1873 N N . GLY A 1 236 ? -0.903 12.386 -22.467 1.00 52.16 236 GLY A N 1
ATOM 1874 C CA . GLY A 1 236 ? -0.120 11.460 -23.269 1.00 52.16 236 GLY A CA 1
ATOM 1875 C C . GLY A 1 236 ? -0.797 10.120 -23.514 1.00 52.16 236 GLY A C 1
ATOM 1876 O O . GLY A 1 236 ? -0.777 9.267 -22.638 1.00 52.16 236 GLY A O 1
ATOM 1877 N N . HIS A 1 237 ? -1.274 9.886 -24.735 1.00 47.12 237 HIS A N 1
ATOM 1878 C CA . HIS A 1 237 ? -1.653 8.565 -25.243 1.00 47.12 237 HIS A CA 1
ATOM 1879 C C . HIS A 1 237 ? -0.986 8.319 -26.607 1.00 47.12 237 HIS A C 1
ATOM 1881 O O . HIS A 1 237 ? -1.626 8.321 -27.652 1.00 47.12 237 HIS A O 1
ATOM 1887 N N . ARG A 1 238 ? 0.333 8.078 -26.608 1.00 42.28 238 ARG A N 1
ATOM 1888 C CA . ARG A 1 238 ? 1.028 7.430 -27.737 1.00 42.28 238 ARG A CA 1
ATOM 1889 C C . ARG A 1 238 ? 1.364 5.995 -27.351 1.00 42.28 238 ARG A C 1
ATOM 1891 O O . ARG A 1 238 ? 2.475 5.703 -26.921 1.00 42.28 238 ARG A O 1
ATOM 1898 N N . VAL A 1 239 ? 0.380 5.110 -27.470 1.00 46.59 239 VAL A N 1
ATOM 1899 C CA . VAL A 1 239 ? 0.564 3.667 -27.268 1.00 46.59 239 VAL A CA 1
ATOM 1900 C C . VAL A 1 239 ? 0.680 3.022 -28.644 1.00 46.59 239 VAL A C 1
ATOM 1902 O O . VAL A 1 239 ? -0.280 3.040 -29.396 1.00 46.59 239 VAL A O 1
ATOM 1905 N N . LEU A 1 240 ? 1.849 2.494 -29.008 1.00 48.03 240 LEU A N 1
ATOM 1906 C CA . LEU A 1 240 ? 2.024 1.776 -30.277 1.00 48.03 240 LEU A CA 1
ATOM 1907 C C . LEU A 1 240 ? 1.416 0.369 -30.161 1.00 48.03 240 LEU A C 1
ATOM 1909 O O . LEU A 1 240 ? 1.752 -0.364 -29.228 1.00 48.03 240 LEU A O 1
ATOM 1913 N N . LEU A 1 241 ? 0.548 -0.022 -31.101 1.00 50.59 241 LEU A N 1
ATOM 1914 C CA . LEU A 1 241 ? 0.110 -1.416 -31.242 1.00 50.59 241 LEU A CA 1
ATOM 1915 C C . LEU A 1 241 ? 1.188 -2.238 -31.965 1.00 50.59 241 LEU A C 1
ATOM 1917 O O . LEU A 1 241 ? 1.955 -1.730 -32.781 1.00 50.59 241 LEU A O 1
ATOM 1921 N N . THR A 1 242 ? 1.293 -3.517 -31.606 1.00 47.94 242 THR A N 1
ATOM 1922 C CA . THR A 1 242 ? 2.320 -4.423 -32.138 1.00 47.94 242 THR A CA 1
ATOM 1923 C C . THR A 1 242 ? 2.053 -4.756 -33.607 1.00 47.94 242 THR A C 1
ATOM 1925 O O . THR A 1 242 ? 0.915 -4.988 -33.999 1.00 47.94 242 THR A O 1
ATOM 1928 N N . VAL A 1 243 ? 3.124 -4.805 -34.401 1.00 47.09 243 VAL A N 1
ATOM 1929 C CA . VAL A 1 243 ? 3.098 -4.893 -35.868 1.00 47.09 243 VAL A CA 1
ATOM 1930 C C . VAL A 1 243 ? 3.223 -6.333 -36.366 1.00 47.09 243 VAL A C 1
ATOM 1932 O O . VAL A 1 243 ? 4.043 -7.099 -35.855 1.00 47.09 243 VAL A O 1
ATOM 1935 N N . ASN A 1 244 ? 2.475 -6.681 -37.418 1.00 44.91 244 ASN A N 1
ATOM 1936 C CA . ASN A 1 244 ? 2.661 -7.920 -38.175 1.00 44.91 244 ASN A CA 1
ATOM 1937 C C . ASN A 1 244 ? 3.868 -7.802 -39.119 1.00 44.91 244 ASN A C 1
ATOM 1939 O O . ASN A 1 244 ? 3.892 -6.964 -40.018 1.00 44.91 244 ASN A O 1
ATOM 1943 N N . LEU A 1 245 ? 4.863 -8.679 -38.958 1.00 41.66 245 LEU A N 1
ATOM 1944 C CA . LEU A 1 245 ? 5.958 -8.814 -39.920 1.00 41.66 245 LEU A CA 1
ATOM 1945 C C . LEU A 1 245 ? 5.434 -9.526 -41.176 1.00 41.66 245 LEU A C 1
ATOM 1947 O O . LEU A 1 245 ? 5.340 -10.755 -41.203 1.00 41.66 245 LEU A O 1
ATOM 1951 N N . SER A 1 246 ? 5.097 -8.778 -42.229 1.00 42.81 246 SER A N 1
ATOM 1952 C CA . SER A 1 246 ? 4.814 -9.383 -43.531 1.00 42.81 246 SER A CA 1
ATOM 1953 C C . SER A 1 246 ? 6.118 -9.929 -44.119 1.00 42.81 246 SER A C 1
ATOM 1955 O O . SER A 1 246 ? 7.054 -9.211 -44.476 1.00 42.81 246 SER A O 1
ATOM 1957 N N . ARG A 1 247 ? 6.215 -11.258 -44.162 1.00 37.78 247 ARG A N 1
ATOM 1958 C CA . ARG A 1 247 ? 7.351 -11.980 -44.735 1.00 37.78 247 ARG A CA 1
ATOM 1959 C C . ARG A 1 247 ? 7.253 -11.892 -46.261 1.00 37.78 247 ARG A C 1
ATOM 1961 O O . ARG A 1 247 ? 6.802 -12.831 -46.904 1.00 37.78 247 ARG A O 1
ATOM 1968 N N . ASN A 1 248 ? 7.655 -10.767 -46.849 1.00 39.09 248 ASN A N 1
ATOM 1969 C CA . ASN A 1 248 ? 7.860 -10.716 -48.294 1.00 39.09 248 ASN A CA 1
ATOM 1970 C C . ASN A 1 248 ? 9.082 -11.578 -48.623 1.00 39.09 248 ASN A C 1
ATOM 1972 O O . ASN A 1 248 ? 10.227 -11.213 -48.361 1.00 39.09 248 ASN A O 1
ATOM 1976 N N . SER A 1 249 ? 8.803 -12.774 -49.133 1.00 38.84 249 SER A N 1
ATOM 1977 C CA . SER A 1 249 ? 9.765 -13.700 -49.712 1.00 38.84 249 SER A CA 1
ATOM 1978 C C . SER A 1 249 ? 10.581 -12.994 -50.791 1.00 38.84 249 SER A C 1
ATOM 1980 O O . SER A 1 249 ? 10.063 -12.691 -51.865 1.00 38.84 249 SER A O 1
ATOM 1982 N N . VAL A 1 250 ? 11.857 -12.742 -50.506 1.00 32.94 250 VAL A N 1
ATOM 1983 C CA . VAL A 1 250 ? 12.851 -12.427 -51.533 1.00 32.94 250 VAL A CA 1
ATOM 1984 C C . VAL A 1 250 ? 13.275 -13.768 -52.146 1.00 32.94 250 VAL A C 1
ATOM 1986 O O . VAL A 1 250 ? 13.692 -14.647 -51.385 1.00 32.94 250 VAL A O 1
ATOM 1989 N N . PRO A 1 251 ? 13.129 -13.984 -53.464 1.00 38.88 251 PRO A N 1
ATOM 1990 C CA . PRO A 1 251 ? 13.648 -15.185 -54.101 1.00 38.88 251 PRO A CA 1
ATOM 1991 C C . PRO A 1 251 ? 15.181 -15.108 -54.126 1.00 38.88 251 PRO A C 1
ATOM 1993 O O . PRO A 1 251 ? 15.743 -14.050 -54.417 1.00 38.88 251 PRO A O 1
ATOM 1996 N N . PHE A 1 252 ? 15.828 -16.216 -53.761 1.00 40.78 252 PHE A N 1
ATOM 1997 C CA . PHE A 1 252 ? 17.260 -16.437 -53.970 1.00 40.78 252 PHE A CA 1
ATOM 1998 C C . PHE A 1 252 ? 17.593 -16.499 -55.462 1.00 40.78 252 PHE A C 1
ATOM 2000 O O . PHE A 1 252 ? 16.742 -17.015 -56.224 1.00 40.78 252 PHE A O 1
#

Sequence (252 aa):
MKSSSTHSVADSLFLERIKSRVRNWMNACKDKKESEGPEDGLVRSLRKLILGVELYGSRPCMIIDVCNERQVQLVLEMLSKFSNDLVPLVIPGKGGEPQAVRVVLASSEEDKNLLERELQDVEDEEIRKVRGFREVIDAISSSQKPIVAFDCLHEFTFIHSKFVAPLPHCRNDFMCSLRMVFPHILDVNHLLKEIGPLKKAGNVPAAFAHLKRRFFIPIDMEIPHQAPDDESDNHGHRVLLTVNLSRNSVPF

Foldseek 3Di:
DDPPDDQDPVLVVLLVVVLVLVVVLVVVVVVVVVPPDPDDVVVVVVCCVVNVQDDDPNWTKDKAFDDAPVSVVSVVVSCVPPDPQWDWDFDADPPRTTGIIMITGAPDPVSVVVVVVVVVVVVVVVCVVPLPCLVVLQVQQVVLDAAEDEPCPVVLQVCCCPRNHNQDPDPVVSVVSSCNRHVHYHHPLVVLCVVPVSVPVNDDVSNVVVCCVPPDDDFDKDQPDDDPPPDPDCPDDRDIDHTDRDPPDDDD

Secondary structure (DSSP, 8-state):
-----PPPHHHHHHHHHHHHHHHHHHHHHHHHHH--S---HHHHHHHHHHHT-EEETTEEEEEEE-SSHHHHHHHHHHHTTS-TTEEEEEEE-TTSSEEEEEEEE-SSHHHHHHHHHHHHHHHHHHHHHHHTTHHHHHHHHHHT--EEESSTHHHHHHHIIIII-SPPSSHHHHHHHHHHH-S-EEEHHHHHHHSGGGTT--SHHHHHHHHHHHS--------S----TT---------PPPPP--------